Protein AF-A0A316UVH7-F1 (afdb_monomer_lite)

Radius of gyration: 24.03 Å; chains: 1; bounding box: 62×40×89 Å

Secondary structure (DSSP, 8-state):
-PPPPP-----HHHHHHHHHHHHHHHHHHHHHHHHHHHHHHHHHTTSTT-TTHHHHHHHHHHHHHHHHHHHHHHHHHHHHHHHHHHHHHTTT---------------------PPPHHHHHHHHHHHHHHHHHHHHHHHHHHHHHHHHHHHHHSSSPPTTHHHHHHHHHHHHHHHHHHHHHHHHHHHHHHHHHHHTT---S------HHHHHHHHHHHHHHHHHHTTT--HHHHHHHHHHHHHHHHSS------------PPPPPP----PPPHHHHHHHHHHTT-

Organism: NCBI:txid1569628

Foldseek 3Di:
DDDPPPQQAQPLVLLVVLLVLLVVLLVLLVVLLVLLVVLCVVCCVVCVPPPLVVLSVVLSVLSVLLNVLSVQLSVLSVVQSVQVVVLVVVVPPPDDPDDDDDDPPDPDDDDPPHRDVVSLLSNLLSLLLSLLSLLVSLVSLVVSLVSLVVLCPDPPGPPPNVSSVSSNVSSVSSNVSSVVSNVSSLVSSQSSLVNVVNDPDDRFDDPSPQLNVLVVVLVVVLVVVPPDDDVVVNSSSSSNSRPVRRPPDDDPDDDDDDDDDPPPDPPDDDDDDPSVVVVVVVVVVD

Structure (mmCIF, N/CA/C/O backbone):
data_AF-A0A316UVH7-F1
#
_entry.id   AF-A0A316UVH7-F1
#
loop_
_atom_site.group_PDB
_atom_site.id
_atom_site.type_symbol
_atom_site.label_atom_id
_atom_site.label_alt_id
_atom_site.label_comp_id
_atom_site.label_asym_id
_atom_site.label_entity_id
_atom_site.label_seq_id
_atom_site.pdbx_PDB_ins_code
_atom_site.Cartn_x
_atom_site.Cartn_y
_atom_site.Cartn_z
_atom_site.occupancy
_atom_site.B_iso_or_equiv
_atom_site.auth_seq_id
_atom_site.auth_comp_id
_atom_site.auth_asym_id
_atom_site.auth_atom_id
_atom_site.pdbx_PDB_model_num
ATOM 1 N N . MET A 1 1 ? -40.794 -10.035 23.344 1.00 66.94 1 MET A N 1
ATOM 2 C CA . MET A 1 1 ? -39.601 -9.479 24.020 1.00 66.94 1 MET A CA 1
ATOM 3 C C . MET A 1 1 ? -38.410 -9.663 23.093 1.00 66.94 1 MET A C 1
ATOM 5 O O . MET A 1 1 ? -38.071 -10.801 22.805 1.00 66.94 1 MET A O 1
ATOM 9 N N . ALA A 1 2 ? -37.851 -8.583 22.545 1.00 67.62 2 ALA A N 1
ATOM 10 C CA . ALA A 1 2 ? -36.675 -8.659 21.678 1.00 67.62 2 ALA A CA 1
ATOM 11 C C . ALA A 1 2 ? -35.414 -8.718 22.551 1.00 67.62 2 ALA A C 1
ATOM 13 O O . ALA A 1 2 ? -35.203 -7.839 23.384 1.00 67.62 2 ALA A O 1
ATOM 14 N N . THR A 1 3 ? -34.604 -9.762 22.393 1.00 69.06 3 THR A N 1
ATOM 15 C CA . THR A 1 3 ? -33.283 -9.864 23.024 1.00 69.06 3 THR A CA 1
ATOM 16 C C . THR A 1 3 ? -32.408 -8.691 22.572 1.00 69.06 3 THR A C 1
ATOM 18 O O . THR A 1 3 ? -32.299 -8.475 21.360 1.00 69.06 3 THR A O 1
ATOM 21 N N . PRO A 1 4 ? -31.797 -7.923 23.494 1.00 65.19 4 PRO A N 1
ATOM 22 C CA . PRO A 1 4 ? -30.909 -6.831 23.120 1.00 65.19 4 PRO A CA 1
ATOM 23 C C . PRO A 1 4 ? -29.721 -7.377 22.309 1.00 65.19 4 PRO A C 1
ATOM 25 O O . PRO A 1 4 ? -29.214 -8.458 22.628 1.00 65.19 4 PRO A O 1
ATOM 28 N N . PRO A 1 5 ? -29.285 -6.674 21.248 1.00 67.88 5 PRO A N 1
ATOM 29 C CA . PRO A 1 5 ? -28.135 -7.094 20.460 1.00 67.88 5 PRO A CA 1
ATOM 30 C C . PRO A 1 5 ? -26.895 -7.110 21.357 1.00 67.88 5 PRO A C 1
ATOM 32 O O . PRO A 1 5 ? -26.633 -6.145 22.074 1.00 67.88 5 PRO A O 1
ATOM 35 N N . ALA A 1 6 ? -26.154 -8.219 21.333 1.00 65.94 6 ALA A N 1
ATOM 36 C CA . ALA A 1 6 ? -24.904 -8.353 22.069 1.00 65.94 6 ALA A CA 1
ATOM 37 C C . ALA A 1 6 ? -23.966 -7.188 21.709 1.00 65.94 6 ALA A C 1
ATOM 39 O O . ALA A 1 6 ? -23.680 -6.966 20.531 1.00 65.94 6 ALA A O 1
ATOM 40 N N . SER A 1 7 ? -23.512 -6.436 22.712 1.00 62.38 7 SER A N 1
ATOM 41 C CA . SER A 1 7 ? -22.567 -5.336 22.540 1.00 62.38 7 SER A CA 1
ATOM 42 C C . SER A 1 7 ? -21.238 -5.885 22.016 1.00 62.38 7 SER A C 1
ATOM 44 O O . SER A 1 7 ? -20.464 -6.530 22.723 1.00 62.38 7 SER A O 1
ATOM 46 N N . SER A 1 8 ? -20.978 -5.668 20.728 1.00 67.12 8 SER A N 1
ATOM 47 C CA . SER A 1 8 ? -19.748 -6.088 20.063 1.00 67.12 8 SER A CA 1
ATOM 48 C C . SER A 1 8 ? -18.615 -5.128 20.417 1.00 67.12 8 SER A C 1
ATOM 50 O O . SER A 1 8 ? -18.373 -4.152 19.709 1.00 67.12 8 SER A O 1
ATOM 52 N N . SER A 1 9 ? -17.926 -5.389 21.525 1.00 77.69 9 SER A N 1
ATOM 53 C CA . SER A 1 9 ? -16.704 -4.670 21.881 1.00 77.69 9 SER A CA 1
ATOM 54 C C . SER A 1 9 ? -15.566 -4.992 20.900 1.00 77.69 9 SER A C 1
ATOM 56 O O . SER A 1 9 ? -15.452 -6.111 20.389 1.00 77.69 9 SER A O 1
ATOM 58 N N . ILE A 1 10 ? -14.707 -4.003 20.614 1.00 81.25 10 ILE A N 1
ATOM 59 C CA . ILE A 1 10 ? -13.494 -4.205 19.805 1.00 81.25 10 ILE A CA 1
ATOM 60 C C . ILE A 1 10 ? -12.628 -5.262 20.490 1.00 81.25 10 ILE A C 1
ATOM 62 O O . ILE A 1 10 ? -12.097 -5.046 21.580 1.00 81.25 10 ILE A O 1
ATOM 66 N N . SER A 1 11 ? -12.431 -6.403 19.831 1.00 87.94 11 SER A N 1
ATOM 67 C CA . SER A 1 11 ? -11.553 -7.440 20.362 1.00 87.94 11 SER A CA 1
ATOM 68 C C . SER A 1 11 ? -10.099 -6.969 20.320 1.00 87.94 11 SER A C 1
ATOM 70 O O . SER A 1 11 ? -9.506 -6.820 19.251 1.00 87.94 11 SER A O 1
ATOM 72 N N . SER A 1 12 ? -9.468 -6.826 21.490 1.00 89.19 12 SER A N 1
ATOM 73 C CA . SER A 1 12 ? -8.033 -6.508 21.601 1.00 89.19 12 SER A CA 1
ATOM 74 C C . SER A 1 12 ? -7.133 -7.517 20.874 1.00 89.19 12 SER A C 1
ATOM 76 O O . SER A 1 12 ? -5.979 -7.220 20.560 1.00 89.19 12 SER A O 1
ATOM 78 N N . ARG A 1 13 ? -7.628 -8.737 20.618 1.00 90.62 13 ARG A N 1
ATOM 79 C CA . ARG A 1 13 ? -6.925 -9.754 19.823 1.00 90.62 13 ARG A CA 1
ATOM 80 C C . ARG A 1 13 ? -6.930 -9.411 18.334 1.00 90.62 13 ARG A C 1
ATOM 82 O O . ARG A 1 13 ? -5.890 -9.556 17.697 1.00 90.62 13 ARG A O 1
ATOM 89 N N . SER A 1 14 ? -8.058 -8.933 17.805 1.00 90.19 14 SER A N 1
ATOM 90 C CA . SER A 1 14 ? -8.163 -8.482 16.410 1.00 90.19 14 SER A CA 1
ATOM 91 C C . SER A 1 14 ? -7.210 -7.311 16.155 1.00 90.19 14 SER A C 1
ATOM 93 O O . SER A 1 14 ? -6.360 -7.400 15.270 1.00 90.19 14 SER A O 1
ATOM 95 N N . LEU A 1 15 ? -7.243 -6.279 17.008 1.00 90.81 15 LEU A N 1
ATOM 96 C CA . LEU A 1 15 ? -6.389 -5.100 16.840 1.00 90.81 15 LEU A CA 1
ATOM 97 C C . LEU A 1 15 ? -4.893 -5.461 16.855 1.00 90.81 15 LEU A C 1
ATOM 99 O O . LEU A 1 15 ? -4.127 -4.979 16.022 1.00 90.81 15 LEU A O 1
ATOM 103 N N . ARG A 1 16 ? -4.475 -6.374 17.745 1.00 93.56 16 ARG A N 1
ATOM 104 C CA . ARG A 1 16 ? -3.095 -6.896 17.783 1.00 93.56 16 ARG A CA 1
ATOM 105 C C . ARG A 1 16 ? -2.718 -7.650 16.513 1.00 93.56 16 ARG A C 1
ATOM 107 O O . ARG A 1 16 ? -1.630 -7.441 15.977 1.00 93.56 16 ARG A O 1
ATOM 114 N N . ARG A 1 17 ? -3.609 -8.512 16.018 1.00 94.31 17 ARG A N 1
ATOM 115 C CA . ARG A 1 17 ? -3.399 -9.240 14.760 1.00 94.31 17 ARG A CA 1
ATOM 116 C C . ARG A 1 17 ? -3.268 -8.272 13.587 1.00 94.31 17 ARG A C 1
ATOM 118 O O . ARG A 1 17 ? -2.377 -8.447 12.754 1.00 94.31 17 ARG A O 1
ATOM 125 N N . HIS A 1 18 ? -4.112 -7.247 13.539 1.00 93.38 18 HIS A N 1
ATOM 126 C CA . HIS A 1 18 ? -4.044 -6.216 12.515 1.00 93.38 18 HIS A CA 1
ATOM 127 C C . HIS A 1 18 ? -2.724 -5.438 12.588 1.00 93.38 18 HIS A C 1
ATOM 129 O O . HIS A 1 18 ? -2.024 -5.336 11.584 1.00 93.38 18 HIS A O 1
ATOM 135 N N . HIS A 1 19 ? -2.323 -4.990 13.779 1.00 95.00 19 HIS A N 1
ATOM 136 C CA . HIS A 1 19 ? -1.053 -4.296 13.994 1.00 95.00 19 HIS A CA 1
ATOM 137 C C . HIS A 1 19 ? 0.154 -5.129 13.533 1.00 95.00 19 HIS A C 1
ATOM 139 O O . HIS A 1 19 ? 0.992 -4.653 12.767 1.00 95.00 19 HIS A O 1
ATOM 145 N N . ALA A 1 20 ? 0.213 -6.407 13.921 1.00 96.06 20 ALA A N 1
ATOM 146 C CA . ALA A 1 20 ? 1.258 -7.326 13.470 1.00 96.06 20 ALA A CA 1
ATOM 147 C C . ALA A 1 20 ? 1.254 -7.505 11.940 1.00 96.06 20 ALA A C 1
ATOM 149 O O . ALA A 1 20 ? 2.308 -7.576 11.304 1.00 96.06 20 ALA A O 1
ATOM 150 N N . THR A 1 21 ? 0.067 -7.534 11.331 1.00 95.12 21 THR A N 1
ATOM 151 C CA . THR A 1 21 ? -0.078 -7.647 9.877 1.00 95.12 21 THR A CA 1
ATOM 152 C C . THR A 1 21 ? 0.413 -6.385 9.165 1.00 95.12 21 THR A C 1
ATOM 154 O O . THR A 1 21 ? 1.162 -6.497 8.192 1.00 95.12 21 THR A O 1
ATOM 157 N N . LEU A 1 22 ? 0.094 -5.193 9.682 1.00 94.44 22 LEU A N 1
ATOM 158 C CA . LEU A 1 22 ? 0.620 -3.920 9.180 1.00 94.44 22 LEU A CA 1
ATOM 159 C C . LEU A 1 22 ? 2.150 -3.863 9.251 1.00 94.44 22 LEU A C 1
ATOM 161 O O . LEU A 1 22 ? 2.782 -3.467 8.274 1.00 94.44 22 LEU A O 1
ATOM 165 N N . LEU A 1 23 ? 2.758 -4.309 10.357 1.00 97.00 23 LEU A N 1
ATOM 166 C CA . LEU A 1 23 ? 4.219 -4.378 10.495 1.00 97.00 23 LEU A CA 1
ATOM 167 C C . LEU A 1 23 ? 4.850 -5.297 9.443 1.00 97.00 23 LEU A C 1
ATOM 169 O O . LEU A 1 23 ? 5.847 -4.939 8.814 1.00 97.00 23 LEU A O 1
ATOM 173 N N . ARG A 1 24 ? 4.246 -6.464 9.201 1.00 97.06 24 ARG A N 1
ATOM 174 C CA . ARG A 1 24 ? 4.711 -7.400 8.170 1.00 97.06 24 ARG A CA 1
ATOM 175 C C . ARG A 1 24 ? 4.607 -6.803 6.764 1.00 97.06 24 ARG A C 1
ATOM 177 O O . ARG A 1 24 ? 5.542 -6.947 5.972 1.00 97.06 24 ARG A O 1
ATOM 184 N N . HIS A 1 25 ? 3.504 -6.120 6.449 1.00 94.75 25 HIS A N 1
ATOM 185 C CA . HIS A 1 25 ? 3.348 -5.421 5.169 1.00 94.75 25 HIS A CA 1
ATOM 186 C C . HIS A 1 25 ? 4.352 -4.280 5.020 1.00 94.75 25 HIS A C 1
ATOM 188 O O . HIS A 1 25 ? 4.951 -4.142 3.954 1.00 94.75 25 HIS A O 1
ATOM 194 N N . HIS A 1 26 ? 4.590 -3.517 6.089 1.00 96.62 26 HIS A N 1
ATOM 195 C CA . HIS A 1 26 ? 5.592 -2.459 6.116 1.00 96.62 26 HIS A CA 1
ATOM 196 C C . HIS A 1 26 ? 6.986 -2.997 5.782 1.00 96.62 26 HIS A C 1
ATOM 198 O O . HIS A 1 26 ? 7.623 -2.516 4.848 1.00 96.62 26 HIS A O 1
ATOM 204 N N . ALA A 1 27 ? 7.428 -4.043 6.487 1.00 97.44 27 ALA A N 1
ATOM 205 C CA . ALA A 1 27 ? 8.731 -4.663 6.265 1.00 97.44 27 ALA A CA 1
ATOM 206 C C . ALA A 1 27 ? 8.872 -5.215 4.836 1.00 97.44 27 ALA A C 1
ATOM 208 O O . ALA A 1 27 ? 9.894 -5.002 4.183 1.00 97.44 27 ALA A O 1
ATOM 209 N N . SER A 1 28 ? 7.825 -5.869 4.325 1.00 96.88 28 SER A N 1
ATOM 210 C CA . SER A 1 28 ? 7.823 -6.436 2.971 1.00 96.88 28 SER A CA 1
ATOM 211 C C . SER A 1 28 ? 7.917 -5.347 1.897 1.00 96.88 28 SER A C 1
ATOM 213 O O . SER A 1 28 ? 8.755 -5.432 1.003 1.00 96.88 28 SER A O 1
ATOM 215 N N . LEU A 1 29 ? 7.104 -4.288 1.996 1.00 96.62 29 LEU A N 1
ATOM 216 C CA . LEU A 1 29 ? 7.151 -3.164 1.056 1.00 96.62 29 LEU A CA 1
ATOM 217 C C . LEU A 1 29 ? 8.470 -2.387 1.154 1.00 96.62 29 LEU A C 1
ATOM 219 O O . LEU A 1 29 ? 8.984 -1.937 0.131 1.00 96.62 29 LEU A O 1
ATOM 223 N N . ALA A 1 30 ? 9.046 -2.258 2.350 1.00 97.06 30 ALA A N 1
ATOM 224 C CA . ALA A 1 30 ? 10.348 -1.628 2.537 1.00 97.06 30 ALA A CA 1
ATOM 225 C C . ALA A 1 30 ? 11.472 -2.417 1.841 1.00 97.06 30 ALA A C 1
ATOM 227 O O . ALA A 1 30 ? 12.328 -1.811 1.193 1.00 97.06 30 ALA A O 1
ATOM 228 N N . ALA A 1 31 ? 11.451 -3.753 1.911 1.00 97.69 31 ALA A N 1
ATOM 229 C CA . ALA A 1 31 ? 12.413 -4.599 1.204 1.00 97.69 31 ALA A CA 1
ATOM 230 C C . ALA A 1 31 ? 12.327 -4.401 -0.322 1.00 97.69 31 ALA A C 1
ATOM 232 O O . ALA A 1 31 ? 13.339 -4.128 -0.973 1.00 97.69 31 ALA A O 1
ATOM 233 N N . GLU A 1 32 ? 11.115 -4.427 -0.880 1.00 97.75 32 GLU A N 1
ATOM 234 C CA . GLU A 1 32 ? 10.870 -4.161 -2.305 1.00 97.75 32 GLU A CA 1
ATOM 235 C C . GLU A 1 32 ? 11.329 -2.749 -2.712 1.00 97.75 32 GLU A C 1
ATOM 237 O O . GLU A 1 32 ? 11.974 -2.557 -3.747 1.00 97.75 32 GLU A O 1
ATOM 242 N N . GLN A 1 33 ? 11.067 -1.745 -1.867 1.00 97.50 33 GLN A N 1
ATOM 243 C CA . GLN A 1 33 ? 11.491 -0.366 -2.108 1.00 97.50 33 GLN A CA 1
ATOM 244 C C . GLN A 1 33 ? 13.016 -0.257 -2.186 1.00 97.50 33 GLN A C 1
ATOM 246 O O . GLN A 1 33 ? 13.535 0.456 -3.048 1.00 97.50 33 GLN A O 1
ATOM 251 N N . GLN A 1 34 ? 13.741 -0.942 -1.298 1.00 98.06 34 GLN A N 1
ATOM 252 C CA . GLN A 1 34 ? 15.203 -0.939 -1.294 1.00 98.06 34 GLN A CA 1
ATOM 253 C C . GLN A 1 34 ? 15.771 -1.581 -2.562 1.00 98.06 34 GLN A C 1
ATOM 255 O O . GLN A 1 34 ? 16.684 -1.017 -3.172 1.00 98.06 34 GLN A O 1
ATOM 260 N N . LEU A 1 35 ? 15.221 -2.720 -2.994 1.00 98.12 35 LEU A N 1
ATOM 261 C CA . LEU A 1 35 ? 15.628 -3.382 -4.236 1.00 98.12 35 LEU A CA 1
ATOM 262 C C . LEU A 1 35 ? 15.377 -2.484 -5.450 1.00 98.12 35 LEU A C 1
ATOM 264 O O . LEU A 1 35 ? 16.290 -2.246 -6.248 1.00 98.12 35 LEU A O 1
ATOM 268 N N . LEU A 1 36 ? 14.178 -1.903 -5.543 1.00 97.50 36 LEU A N 1
ATOM 269 C CA . LEU A 1 36 ? 13.819 -0.990 -6.623 1.00 97.50 36 LEU A CA 1
ATOM 270 C C . LEU A 1 36 ? 14.701 0.265 -6.621 1.00 97.50 36 LEU A C 1
ATOM 272 O O . LEU A 1 36 ? 15.135 0.713 -7.680 1.00 97.50 36 LEU A O 1
ATOM 276 N N . ALA A 1 37 ? 15.020 0.820 -5.449 1.00 97.44 37 ALA A N 1
ATOM 277 C CA . ALA A 1 37 ? 15.912 1.968 -5.323 1.00 97.44 37 ALA A CA 1
ATOM 278 C C . ALA A 1 37 ? 17.348 1.651 -5.767 1.00 97.44 37 ALA A C 1
ATOM 280 O O . ALA A 1 37 ? 17.948 2.459 -6.476 1.00 97.44 37 ALA A O 1
ATOM 281 N N . ARG A 1 38 ? 17.885 0.476 -5.409 1.00 97.75 38 ARG A N 1
ATOM 282 C CA . ARG A 1 38 ? 19.223 0.028 -5.831 1.00 97.75 38 ARG A CA 1
ATOM 283 C C . ARG A 1 38 ? 19.298 -0.189 -7.341 1.00 97.75 38 ARG A C 1
ATOM 285 O O . ARG A 1 38 ? 20.231 0.306 -7.975 1.00 97.75 38 ARG A O 1
ATOM 292 N N . LEU A 1 39 ? 18.313 -0.881 -7.922 1.00 96.62 39 LEU A N 1
ATOM 293 C CA . LEU A 1 39 ? 18.236 -1.072 -9.374 1.00 96.62 39 LEU A CA 1
ATOM 294 C C . LEU A 1 39 ? 18.092 0.264 -10.100 1.00 96.62 39 LEU A C 1
ATOM 296 O O . LEU A 1 39 ? 18.805 0.513 -11.072 1.00 96.62 39 LEU A O 1
ATOM 300 N N . TRP A 1 40 ? 17.218 1.145 -9.609 1.00 9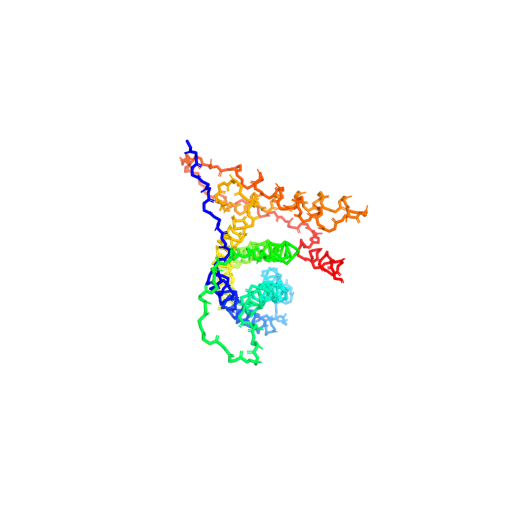5.62 40 TRP A N 1
ATOM 301 C CA . TRP A 1 40 ? 17.028 2.480 -10.166 1.00 95.62 40 TRP A CA 1
ATOM 302 C C . TRP A 1 40 ? 18.323 3.288 -10.148 1.00 95.62 40 TRP A C 1
ATOM 304 O O . TRP A 1 40 ? 18.717 3.829 -11.174 1.00 95.62 40 TRP A O 1
ATOM 314 N N . TYR A 1 41 ? 19.009 3.344 -9.006 1.00 96.81 41 TYR A N 1
ATOM 315 C CA . TYR A 1 41 ? 20.254 4.093 -8.855 1.00 96.81 41 TYR A CA 1
ATOM 316 C C . TYR A 1 41 ? 21.321 3.647 -9.864 1.00 96.81 41 TYR A C 1
ATOM 318 O O . TYR A 1 41 ? 21.866 4.489 -10.576 1.00 96.81 41 TYR A O 1
ATOM 326 N N . LYS A 1 42 ? 21.555 2.332 -9.995 1.00 96.62 42 LYS A N 1
ATOM 327 C CA . LYS A 1 42 ? 22.558 1.786 -10.927 1.00 96.62 42 LYS A CA 1
ATOM 328 C C . LYS A 1 42 ? 22.206 2.016 -12.399 1.00 96.62 42 LYS A C 1
ATOM 330 O O . LYS A 1 42 ? 23.084 2.275 -13.211 1.00 96.62 42 LYS A O 1
ATOM 335 N N . SER A 1 43 ? 20.926 1.928 -12.747 1.00 96.31 43 SER A N 1
ATOM 336 C CA . SER A 1 43 ? 20.462 1.993 -14.140 1.00 96.31 43 SER A CA 1
ATOM 337 C C . SER A 1 43 ? 20.144 3.418 -14.621 1.00 96.31 43 SER A C 1
ATOM 339 O O . SER A 1 43 ? 20.120 3.686 -15.823 1.00 96.31 43 SER A O 1
ATOM 341 N N . ARG A 1 44 ? 19.947 4.378 -13.707 1.00 95.00 44 ARG A N 1
ATOM 342 C CA . ARG A 1 44 ? 19.519 5.750 -14.032 1.00 95.00 44 ARG A CA 1
ATOM 343 C C . ARG A 1 44 ? 20.468 6.488 -14.974 1.00 95.00 44 ARG A C 1
ATOM 345 O O . ARG A 1 44 ? 19.982 7.233 -15.820 1.00 95.00 44 ARG A O 1
ATOM 352 N N . ALA A 1 45 ? 21.782 6.324 -14.820 1.00 94.12 45 ALA A N 1
ATOM 353 C CA . ALA A 1 45 ? 22.757 7.017 -15.665 1.00 94.12 45 ALA A CA 1
ATOM 354 C C . ALA A 1 45 ? 22.645 6.576 -17.135 1.00 94.12 45 ALA A C 1
ATOM 356 O O . ALA A 1 45 ? 22.662 7.416 -18.029 1.00 94.12 45 ALA A O 1
ATOM 357 N N . GLN A 1 46 ? 22.440 5.276 -17.365 1.00 95.38 46 GLN A N 1
ATOM 358 C CA . GLN A 1 46 ? 22.324 4.686 -18.700 1.00 95.38 46 GLN A CA 1
ATOM 359 C C . GLN A 1 46 ? 20.960 4.973 -19.346 1.00 95.38 46 GLN A C 1
ATOM 361 O O . GLN A 1 46 ? 20.880 5.241 -20.541 1.00 95.38 46 GLN A O 1
ATOM 366 N N . PHE A 1 47 ? 19.878 4.975 -18.559 1.00 94.69 47 PHE A N 1
ATOM 367 C CA . PHE A 1 47 ? 18.503 5.050 -19.075 1.00 94.69 47 PHE A CA 1
ATOM 368 C C . PHE A 1 47 ? 17.752 6.320 -18.675 1.00 94.69 47 PHE A C 1
ATOM 370 O O . PHE A 1 47 ? 16.522 6.312 -18.583 1.00 94.69 47 PHE A O 1
ATOM 377 N N . ARG A 1 48 ? 18.457 7.437 -18.456 1.00 93.69 48 ARG A N 1
ATOM 378 C CA . ARG A 1 48 ? 17.851 8.711 -18.018 1.00 93.69 48 ARG A CA 1
ATOM 379 C C . ARG A 1 48 ? 16.666 9.145 -18.891 1.00 93.69 48 ARG A C 1
ATOM 381 O O . ARG A 1 48 ? 15.690 9.686 -18.375 1.00 93.69 48 ARG A O 1
ATOM 388 N N . ASN A 1 49 ? 16.748 8.881 -20.195 1.00 94.38 49 ASN A N 1
ATOM 389 C CA . ASN A 1 49 ? 15.748 9.286 -21.184 1.00 94.38 49 ASN A CA 1
ATOM 390 C C . ASN A 1 49 ? 14.794 8.154 -21.602 1.00 94.38 49 ASN A C 1
ATOM 392 O O . ASN A 1 49 ? 13.888 8.384 -22.404 1.00 94.38 49 ASN A O 1
ATOM 396 N N . ALA A 1 50 ? 14.953 6.944 -21.058 1.00 93.81 50 ALA A N 1
ATOM 397 C CA . ALA A 1 50 ? 14.107 5.816 -21.417 1.00 93.81 50 ALA A CA 1
ATOM 398 C C . ALA A 1 50 ? 12.673 6.022 -20.907 1.00 93.81 50 ALA A C 1
ATOM 400 O O . ALA A 1 50 ? 12.431 6.240 -19.718 1.00 93.81 50 ALA A O 1
ATOM 401 N N . LYS A 1 51 ? 11.688 5.927 -21.807 1.00 93.88 51 LYS A N 1
ATOM 402 C CA . LYS A 1 51 ? 10.273 6.128 -21.454 1.00 93.88 51 LYS A CA 1
ATOM 403 C C . LYS A 1 51 ? 9.765 5.057 -20.480 1.00 93.88 51 LYS A C 1
ATOM 405 O O . LYS A 1 51 ? 9.042 5.396 -19.547 1.00 93.88 51 LYS A O 1
ATOM 410 N N . TRP A 1 52 ? 10.199 3.806 -20.650 1.00 93.44 52 TRP A N 1
ATOM 411 C CA . TRP A 1 52 ? 9.814 2.667 -19.806 1.00 93.44 52 TRP A CA 1
ATOM 412 C C . TRP A 1 52 ? 10.363 2.745 -18.371 1.00 93.44 52 TRP A C 1
ATOM 414 O O . TRP A 1 52 ? 9.815 2.109 -17.478 1.00 93.44 52 TRP A O 1
ATOM 424 N N . MET A 1 53 ? 11.382 3.573 -18.114 1.00 95.12 53 MET A N 1
ATOM 425 C CA . MET A 1 53 ? 11.909 3.812 -16.763 1.00 95.12 53 MET A CA 1
ATOM 426 C C . MET A 1 53 ? 11.000 4.724 -15.927 1.00 95.12 53 MET A C 1
ATOM 428 O O . MET A 1 53 ? 10.936 4.601 -14.705 1.00 95.12 53 MET A O 1
ATOM 432 N N . ARG A 1 54 ? 10.272 5.657 -16.555 1.00 96.12 54 ARG A N 1
ATOM 433 C CA . ARG A 1 54 ? 9.477 6.662 -15.822 1.00 96.12 54 ARG A CA 1
ATOM 434 C C . ARG A 1 54 ? 8.407 6.041 -14.905 1.00 96.12 54 ARG A C 1
ATOM 436 O O . ARG A 1 54 ? 8.339 6.465 -13.752 1.00 96.12 54 ARG A O 1
ATOM 443 N N . PRO A 1 55 ? 7.610 5.041 -15.336 1.00 96.31 55 PRO A N 1
ATOM 444 C CA . PRO A 1 55 ? 6.654 4.361 -14.459 1.00 96.31 55 PRO A CA 1
ATOM 445 C C . PRO A 1 55 ? 7.307 3.721 -13.225 1.00 96.31 55 PRO A C 1
ATOM 447 O O . PRO A 1 55 ? 6.772 3.842 -12.125 1.00 96.31 55 PRO A O 1
ATOM 450 N N . CYS A 1 56 ? 8.488 3.112 -13.372 1.00 96.75 56 CYS A N 1
ATOM 451 C CA . CYS A 1 56 ? 9.226 2.519 -12.253 1.00 96.75 56 CYS A CA 1
ATOM 452 C C . CYS A 1 56 ? 9.656 3.576 -11.223 1.00 96.75 56 CYS A C 1
ATOM 454 O O . CYS A 1 56 ? 9.539 3.350 -10.019 1.00 96.75 56 CYS A O 1
ATOM 456 N N . ASP A 1 57 ? 10.094 4.760 -11.673 1.00 96.81 57 ASP A N 1
ATOM 457 C CA . ASP A 1 57 ? 10.407 5.878 -10.768 1.00 96.81 57 ASP A CA 1
ATOM 458 C C . ASP A 1 57 ? 9.173 6.337 -9.990 1.00 96.81 57 ASP A C 1
ATOM 460 O O . ASP A 1 57 ? 9.250 6.652 -8.804 1.00 96.81 57 ASP A O 1
ATOM 464 N N . VAL A 1 58 ? 8.020 6.369 -10.659 1.00 96.81 58 VAL A N 1
ATOM 465 C CA . VAL A 1 58 ? 6.752 6.761 -10.047 1.00 96.81 58 VAL A CA 1
ATOM 466 C C . VAL A 1 58 ? 6.355 5.783 -8.938 1.00 96.81 58 VAL A C 1
ATOM 468 O O . VAL A 1 58 ? 5.986 6.234 -7.851 1.00 96.81 58 VAL A O 1
ATOM 471 N N . VAL A 1 59 ? 6.470 4.474 -9.183 1.00 97.88 59 VAL A N 1
ATOM 472 C CA . VAL A 1 59 ? 6.254 3.428 -8.167 1.00 97.88 59 VAL A CA 1
ATOM 473 C C . VAL A 1 59 ? 7.225 3.625 -7.003 1.00 97.88 59 VAL A C 1
ATOM 475 O O . VAL A 1 59 ? 6.790 3.788 -5.866 1.00 97.88 59 VAL A O 1
ATOM 478 N N . ARG A 1 60 ? 8.530 3.739 -7.283 1.00 97.56 60 ARG A N 1
ATOM 479 C CA . ARG A 1 60 ? 9.585 3.935 -6.274 1.00 97.56 60 ARG A CA 1
ATOM 480 C C . ARG A 1 60 ? 9.325 5.140 -5.370 1.00 97.56 60 ARG A C 1
ATOM 482 O O . ARG A 1 60 ? 9.423 5.036 -4.149 1.00 97.56 60 ARG A O 1
ATOM 489 N N . ARG A 1 61 ? 9.006 6.299 -5.956 1.00 96.44 61 ARG A 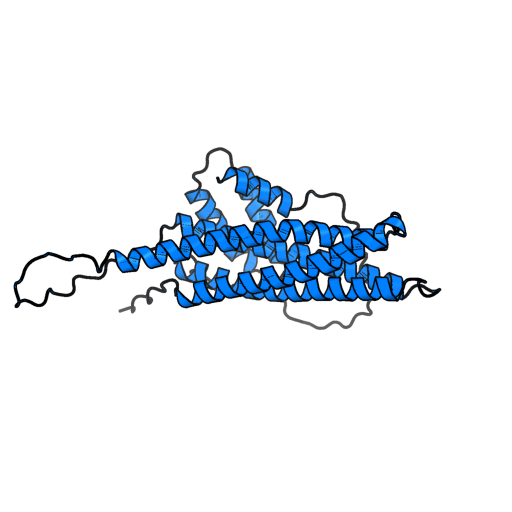N 1
ATOM 490 C CA . ARG A 1 61 ? 8.704 7.517 -5.190 1.00 96.44 61 ARG A CA 1
ATOM 491 C C . ARG A 1 61 ? 7.462 7.325 -4.327 1.00 96.44 61 ARG A C 1
ATOM 493 O O . ARG A 1 61 ? 7.475 7.737 -3.171 1.00 96.44 61 ARG A O 1
ATOM 500 N N . ARG A 1 62 ? 6.416 6.678 -4.856 1.00 96.81 62 ARG A N 1
ATOM 501 C CA . ARG A 1 62 ? 5.194 6.417 -4.086 1.00 96.81 62 ARG A CA 1
ATOM 502 C C . ARG A 1 62 ? 5.414 5.454 -2.933 1.00 96.81 62 ARG A C 1
ATOM 504 O O . ARG A 1 62 ? 4.888 5.727 -1.864 1.00 96.81 62 ARG A O 1
ATOM 511 N N . MET A 1 63 ? 6.241 4.423 -3.090 1.00 97.12 63 MET A N 1
ATOM 512 C CA . MET A 1 63 ? 6.615 3.542 -1.976 1.00 97.12 63 MET A CA 1
ATOM 513 C C . MET A 1 63 ? 7.257 4.318 -0.815 1.00 97.12 63 MET A C 1
ATOM 515 O O . MET A 1 63 ? 6.899 4.103 0.338 1.00 97.12 63 MET A O 1
ATOM 519 N N . GLY A 1 64 ? 8.114 5.302 -1.112 1.00 94.38 64 GLY A N 1
ATOM 520 C CA . GLY A 1 64 ? 8.692 6.164 -0.074 1.00 94.38 64 GLY A CA 1
ATOM 521 C C . GLY A 1 64 ? 7.666 7.023 0.671 1.00 94.38 64 GLY A C 1
ATOM 522 O O . GLY A 1 64 ? 7.860 7.341 1.841 1.00 94.38 64 GLY A O 1
ATOM 523 N N . VAL A 1 65 ? 6.557 7.382 0.021 1.00 94.56 65 VAL A N 1
ATOM 524 C CA . VAL A 1 65 ? 5.441 8.080 0.674 1.00 94.56 65 VAL A CA 1
ATOM 525 C C . VAL A 1 65 ? 4.568 7.103 1.469 1.00 94.56 65 VAL A C 1
ATOM 527 O O . VAL A 1 65 ? 4.141 7.436 2.572 1.00 94.56 65 VAL A O 1
ATOM 530 N N . MET A 1 66 ? 4.361 5.886 0.956 1.00 95.69 66 MET A N 1
ATOM 531 C CA . MET A 1 66 ? 3.600 4.829 1.630 1.00 95.69 66 MET A CA 1
ATOM 532 C C . MET A 1 66 ? 4.157 4.474 3.003 1.00 95.69 66 MET A C 1
ATOM 534 O O . MET A 1 66 ? 3.368 4.282 3.923 1.00 95.69 66 MET A O 1
ATOM 538 N N . ALA A 1 67 ? 5.483 4.433 3.163 1.00 94.56 67 ALA A N 1
ATOM 539 C CA . ALA A 1 67 ? 6.117 4.162 4.455 1.00 94.56 67 ALA A CA 1
ATOM 540 C C . ALA A 1 67 ? 5.577 5.090 5.561 1.00 94.56 67 ALA A C 1
ATOM 542 O O . ALA A 1 67 ? 5.128 4.625 6.603 1.00 94.56 67 ALA A O 1
ATOM 543 N N . LYS A 1 68 ? 5.469 6.395 5.277 1.00 95.44 68 LYS A N 1
ATOM 544 C CA . LYS A 1 68 ? 4.947 7.394 6.227 1.00 95.44 68 LYS A CA 1
ATOM 545 C C . LYS A 1 68 ? 3.473 7.176 6.577 1.00 95.44 68 LYS A C 1
ATOM 547 O O . LYS A 1 68 ? 3.062 7.414 7.709 1.00 95.44 68 LYS A O 1
ATOM 552 N N . ILE A 1 69 ? 2.668 6.748 5.604 1.00 95.69 69 ILE A N 1
ATOM 553 C CA . ILE A 1 69 ? 1.235 6.475 5.805 1.00 95.69 69 ILE A CA 1
ATOM 554 C C . ILE A 1 69 ? 1.059 5.233 6.677 1.00 95.69 69 ILE A C 1
ATOM 556 O O . ILE A 1 69 ? 0.247 5.241 7.599 1.00 95.69 69 ILE A O 1
ATOM 560 N N . ILE A 1 70 ? 1.849 4.188 6.418 1.00 95.81 70 ILE A N 1
ATOM 561 C CA . ILE A 1 70 ? 1.839 2.963 7.219 1.00 95.81 70 ILE A CA 1
ATOM 562 C C . ILE A 1 70 ? 2.290 3.261 8.653 1.00 95.81 70 ILE A C 1
ATOM 564 O O . ILE A 1 70 ? 1.644 2.807 9.592 1.00 95.81 70 ILE A O 1
ATOM 568 N N . GLU A 1 71 ? 3.330 4.074 8.846 1.00 95.75 71 GLU A N 1
ATOM 569 C CA . GLU A 1 71 ? 3.764 4.517 10.176 1.00 95.75 71 GLU A CA 1
ATOM 570 C C . GLU A 1 71 ? 2.670 5.279 10.939 1.00 95.75 71 GLU A C 1
ATOM 572 O O . GLU A 1 71 ? 2.507 5.075 12.141 1.00 95.75 71 GLU A O 1
ATOM 577 N N . GLU A 1 72 ? 1.897 6.145 10.275 1.00 95.12 72 GLU A N 1
ATOM 578 C CA . GLU A 1 72 ? 0.763 6.825 10.917 1.00 95.12 72 GLU A CA 1
ATOM 579 C C . GLU A 1 72 ? -0.366 5.848 11.268 1.00 95.12 72 GLU A C 1
ATOM 581 O O . GLU A 1 72 ? -0.919 5.925 12.367 1.00 95.12 72 GLU A O 1
ATOM 586 N N . ALA A 1 73 ? -0.675 4.889 10.390 1.00 95.06 73 ALA A N 1
ATOM 587 C CA . ALA A 1 73 ? -1.644 3.836 10.686 1.00 95.06 73 ALA A CA 1
ATOM 588 C C . ALA A 1 73 ? -1.199 3.000 11.900 1.00 95.06 73 ALA A C 1
ATOM 590 O O . ALA A 1 73 ? -1.974 2.823 12.842 1.00 95.06 73 ALA A O 1
ATOM 591 N N . LEU A 1 74 ? 0.073 2.594 11.945 1.00 95.88 74 LEU A N 1
ATOM 592 C CA . LEU A 1 74 ? 0.677 1.888 13.077 1.00 95.88 74 LEU A CA 1
ATOM 593 C C . LEU A 1 74 ? 0.588 2.709 14.368 1.00 95.88 74 LEU A C 1
ATOM 595 O O . LEU A 1 74 ? 0.102 2.200 15.377 1.00 95.88 74 LEU A O 1
ATOM 599 N N . ARG A 1 75 ? 0.962 3.993 14.332 1.00 96.06 75 ARG A N 1
ATOM 600 C CA . ARG A 1 75 ? 0.872 4.903 15.485 1.00 96.06 75 ARG A CA 1
ATOM 601 C C . ARG A 1 75 ? -0.562 5.037 15.997 1.00 96.06 75 ARG A C 1
ATOM 603 O O . ARG A 1 75 ? -0.791 4.952 17.198 1.00 96.06 75 ARG A O 1
ATOM 610 N N . SER A 1 76 ? -1.532 5.198 15.095 1.00 94.81 76 SER A N 1
ATOM 611 C CA . SER A 1 76 ? -2.949 5.287 15.471 1.00 94.81 76 SER A CA 1
ATOM 612 C C . SER A 1 76 ? -3.480 3.984 16.079 1.00 94.81 76 SER A C 1
ATOM 614 O O . SER A 1 76 ? -4.223 4.028 17.055 1.00 94.81 76 SER A O 1
ATOM 616 N N . SER A 1 77 ? -3.053 2.827 15.558 1.00 94.31 77 SER A N 1
ATOM 617 C CA . SER A 1 77 ? -3.442 1.521 16.099 1.00 94.31 77 SER A CA 1
ATOM 618 C C . SER A 1 77 ? -2.849 1.264 17.487 1.00 94.31 77 SER A C 1
ATOM 620 O O . SER A 1 77 ? -3.539 0.726 18.348 1.00 94.31 77 SER A O 1
ATOM 622 N N . ALA A 1 78 ? -1.605 1.697 17.725 1.00 94.19 78 ALA A N 1
ATOM 623 C CA . ALA A 1 78 ? -0.958 1.611 19.030 1.00 94.19 78 ALA A CA 1
ATOM 624 C C . ALA A 1 78 ? -1.671 2.501 20.058 1.00 94.19 78 ALA A C 1
ATOM 626 O O . ALA A 1 78 ? -2.040 2.018 21.119 1.00 94.19 78 ALA A O 1
ATOM 627 N N . ALA A 1 79 ? -1.989 3.750 19.701 1.00 93.88 79 ALA A N 1
ATOM 628 C CA . ALA A 1 79 ? -2.739 4.650 20.580 1.00 93.88 79 ALA A CA 1
ATOM 629 C C . ALA A 1 79 ? -4.130 4.097 20.948 1.00 93.88 79 ALA A C 1
ATOM 631 O O . ALA A 1 79 ? -4.568 4.216 22.092 1.00 93.88 79 ALA A O 1
ATOM 632 N N . LEU A 1 80 ? -4.822 3.466 19.991 1.00 92.88 80 LEU A N 1
ATOM 633 C CA . LEU A 1 80 ? -6.100 2.804 20.256 1.00 92.88 80 LEU A CA 1
ATOM 634 C C . LEU A 1 80 ? -5.928 1.594 21.190 1.00 92.88 80 LEU A C 1
ATOM 636 O O . LEU A 1 80 ? -6.749 1.379 22.079 1.00 92.88 80 LEU A O 1
ATOM 640 N N . PHE A 1 81 ? -4.857 0.821 21.012 1.00 91.12 81 PHE A N 1
ATOM 641 C CA . PHE A 1 81 ? -4.531 -0.311 21.876 1.00 91.12 81 PHE A CA 1
ATOM 642 C C . PHE A 1 81 ? -4.206 0.132 23.310 1.00 91.12 81 PHE A C 1
ATOM 644 O O . PHE A 1 81 ? -4.734 -0.444 24.263 1.00 91.12 81 PHE A O 1
ATOM 651 N N . ASP A 1 82 ? -3.403 1.181 23.473 1.00 91.06 82 ASP A N 1
ATOM 652 C CA . ASP A 1 82 ? -3.046 1.732 24.780 1.00 91.06 82 ASP A CA 1
ATOM 653 C C . ASP A 1 82 ? -4.293 2.227 25.523 1.00 91.06 82 ASP A C 1
ATOM 655 O O . ASP A 1 82 ? -4.503 1.872 26.682 1.00 91.06 82 ASP A O 1
ATOM 659 N N . ALA A 1 83 ? -5.198 2.933 24.836 1.00 90.50 83 ALA A N 1
ATOM 660 C CA . ALA A 1 83 ? -6.467 3.363 25.421 1.00 90.50 83 ALA A CA 1
ATOM 661 C C . ALA A 1 83 ? -7.327 2.178 25.900 1.00 90.50 83 ALA A C 1
ATOM 663 O O . ALA A 1 83 ? -7.865 2.212 27.004 1.00 90.50 83 ALA A O 1
ATOM 664 N N . LEU A 1 84 ? -7.410 1.102 25.108 1.00 87.81 84 LEU A N 1
ATOM 665 C CA . LEU A 1 84 ? -8.155 -0.105 25.483 1.00 87.81 84 LEU A CA 1
ATOM 666 C C . LEU A 1 84 ? -7.519 -0.857 26.662 1.00 87.81 84 LEU A C 1
ATOM 668 O O . LEU A 1 84 ? -8.231 -1.496 27.431 1.00 87.81 84 LEU A O 1
A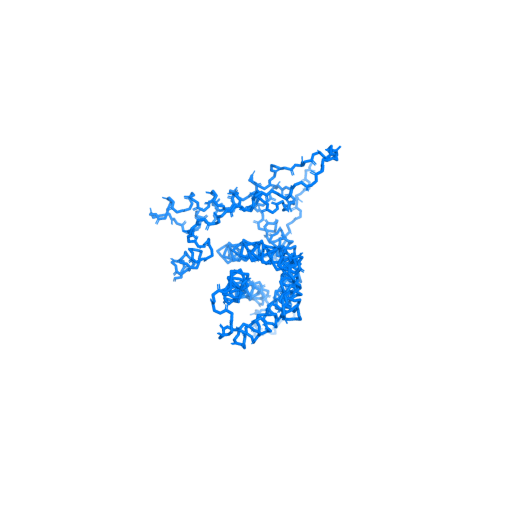TOM 672 N N . THR A 1 85 ? -6.193 -0.812 26.816 1.00 87.62 85 THR A N 1
ATOM 673 C CA . THR A 1 85 ? -5.502 -1.501 27.921 1.00 87.62 85 THR A CA 1
ATOM 674 C C . THR A 1 85 ? -5.526 -0.716 29.230 1.00 87.62 85 THR A C 1
ATOM 676 O O . THR A 1 85 ? -5.633 -1.333 30.291 1.00 87.62 85 THR A O 1
ATOM 679 N N . VAL A 1 86 ? -5.467 0.619 29.180 1.00 85.69 86 VAL A N 1
ATOM 680 C CA . VAL A 1 86 ? -5.564 1.477 30.373 1.00 85.69 86 VAL A CA 1
ATOM 681 C C . VAL A 1 86 ? -6.934 1.337 31.037 1.00 85.69 86 VAL A C 1
ATOM 683 O O . VAL A 1 86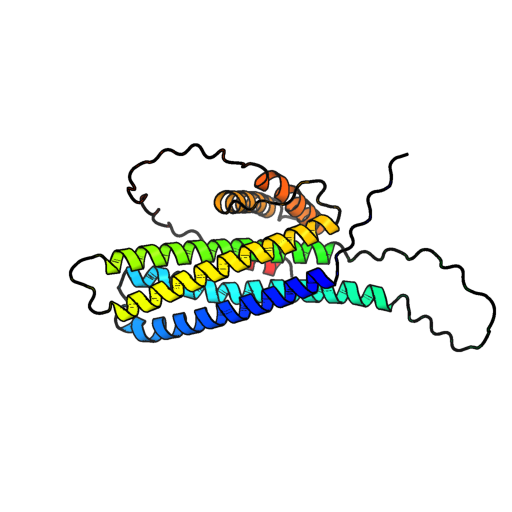 ? -6.977 1.154 32.254 1.00 85.69 86 VAL A O 1
ATOM 686 N N . SER A 1 87 ? -8.024 1.300 30.259 1.00 78.19 87 SER A N 1
ATOM 687 C CA . SER A 1 87 ? -9.382 1.117 30.798 1.00 78.19 87 SER A CA 1
ATOM 688 C C . SER A 1 87 ? -9.547 -0.171 31.613 1.00 78.19 87 SER A C 1
ATOM 690 O O . SER A 1 87 ? -10.298 -0.194 32.579 1.00 78.19 87 SER A O 1
ATOM 692 N N . VAL A 1 88 ? -8.805 -1.234 31.283 1.00 77.69 88 VAL A N 1
ATOM 693 C CA . VAL A 1 88 ? -8.859 -2.510 32.022 1.00 77.69 88 VAL A CA 1
ATOM 694 C C . VAL A 1 88 ? -8.125 -2.430 33.368 1.00 77.69 88 VAL A C 1
ATOM 696 O O . VAL A 1 88 ? -8.459 -3.156 34.301 1.00 77.69 88 VAL A O 1
ATOM 699 N N . ARG A 1 89 ? -7.105 -1.570 33.500 1.00 74.69 89 ARG A N 1
ATOM 700 C CA . ARG A 1 89 ? -6.281 -1.486 34.722 1.00 74.69 89 ARG A CA 1
ATOM 701 C C . ARG A 1 89 ? -6.890 -0.601 35.803 1.00 74.69 89 ARG A C 1
ATOM 703 O O . ARG A 1 89 ? -6.677 -0.872 36.984 1.00 74.69 89 ARG A O 1
ATOM 710 N N . THR A 1 90 ? -7.640 0.429 35.426 1.00 66.88 90 THR A N 1
ATOM 711 C CA . THR A 1 90 ? -8.238 1.378 36.378 1.00 66.88 90 THR A CA 1
ATOM 712 C C . THR A 1 90 ? -9.307 0.749 37.273 1.00 66.88 90 THR A C 1
ATOM 714 O O . THR A 1 90 ? -9.543 1.253 38.363 1.00 66.88 90 THR A O 1
ATOM 717 N N . GLU A 1 91 ? -9.885 -0.390 36.886 1.00 62.38 91 GLU A N 1
ATOM 718 C CA . GLU A 1 91 ? -10.891 -1.101 37.692 1.00 62.38 91 GLU A CA 1
ATOM 719 C C . GLU A 1 91 ? -10.287 -2.010 38.781 1.00 62.38 91 GLU A C 1
ATOM 721 O O . GLU A 1 91 ? -10.986 -2.417 39.705 1.00 62.38 91 GLU A O 1
ATOM 726 N N . GLY A 1 92 ? -8.988 -2.328 38.705 1.00 63.06 92 GLY A N 1
ATOM 727 C CA . GLY A 1 92 ? -8.332 -3.281 39.613 1.00 63.06 92 GLY A CA 1
ATOM 728 C C . GLY A 1 92 ? -7.488 -2.659 40.729 1.00 63.06 92 GLY A C 1
ATOM 729 O O . GLY A 1 92 ? -7.068 -3.368 41.639 1.00 63.06 92 GLY A O 1
ATOM 730 N N . SER A 1 93 ? -7.219 -1.351 40.678 1.00 62.25 93 SER A N 1
ATOM 731 C CA . SER A 1 93 ? -6.295 -0.676 41.602 1.00 62.25 93 SER A CA 1
ATOM 732 C C . SER A 1 93 ? -7.017 0.082 42.720 1.00 62.25 93 SER A C 1
ATOM 734 O O . SER A 1 93 ? -6.652 1.209 43.047 1.00 62.25 93 SER A O 1
ATOM 736 N N . SER A 1 94 ? -8.022 -0.540 43.336 1.00 57.31 94 SER A N 1
ATOM 737 C CA . SER A 1 94 ? -8.561 -0.085 44.623 1.00 57.31 94 SER A CA 1
ATOM 738 C C . SER A 1 94 ? -7.908 -0.892 45.747 1.00 57.31 94 SER A C 1
ATOM 740 O O . SER A 1 94 ? -8.544 -1.693 46.426 1.00 57.31 94 SER A O 1
ATOM 742 N N . ALA A 1 95 ? -6.593 -0.727 45.903 1.00 58.22 95 ALA A N 1
ATOM 743 C CA . ALA A 1 95 ? -5.862 -1.240 47.052 1.00 58.22 95 ALA A CA 1
ATOM 744 C C . ALA A 1 95 ? -6.035 -0.262 48.220 1.00 58.22 95 ALA A C 1
ATOM 746 O O . ALA A 1 95 ? -5.243 0.658 48.416 1.00 58.22 95 ALA A O 1
ATOM 747 N N . SER A 1 96 ? -7.093 -0.488 48.999 1.00 53.97 96 SER A N 1
ATOM 748 C CA . SER A 1 96 ? -7.103 -0.128 50.411 1.00 53.97 96 SER A CA 1
ATOM 749 C C . SER A 1 96 ? -6.119 -1.029 51.147 1.00 53.97 96 SER A C 1
ATOM 751 O O . SER A 1 96 ? -6.316 -2.238 51.274 1.00 53.97 96 SER A O 1
ATOM 753 N N . THR A 1 97 ? -5.084 -0.412 51.696 1.00 58.78 97 THR A N 1
ATOM 754 C CA . THR A 1 97 ? -4.417 -0.883 52.904 1.00 58.78 97 THR A CA 1
ATOM 755 C C . THR A 1 97 ? -5.442 -0.866 54.046 1.00 58.78 97 THR A C 1
ATOM 757 O O . THR A 1 97 ? -5.668 0.184 54.635 1.00 58.78 97 THR A O 1
ATOM 760 N N . SER A 1 98 ? -6.144 -1.981 54.281 1.00 54.69 98 SER A N 1
ATOM 761 C CA . SER A 1 98 ? -6.526 -2.495 55.615 1.00 54.69 98 SER A CA 1
ATOM 762 C C . SER A 1 98 ? -7.604 -3.580 55.539 1.00 54.69 98 SER A C 1
ATOM 764 O O . SER A 1 98 ? -8.771 -3.315 55.271 1.00 54.69 98 SER A O 1
ATOM 766 N N . ILE A 1 99 ? -7.168 -4.813 55.797 1.00 61.22 99 ILE A N 1
ATOM 767 C CA . ILE A 1 99 ? -7.719 -5.759 56.782 1.00 61.22 99 ILE A CA 1
ATOM 768 C C . ILE A 1 99 ? -9.201 -5.541 57.160 1.00 61.22 99 ILE A C 1
ATOM 770 O O . ILE A 1 99 ? -9.498 -4.844 58.122 1.00 61.22 99 ILE A O 1
ATOM 774 N N . ALA A 1 100 ? -10.114 -6.226 56.468 1.00 49.94 100 ALA A N 1
ATOM 775 C CA . ALA A 1 100 ? -11.343 -6.778 57.050 1.00 49.94 100 ALA A CA 1
ATOM 776 C C . ALA A 1 100 ? -11.932 -7.823 56.087 1.00 49.94 100 ALA A C 1
ATOM 778 O O . ALA A 1 100 ? -12.511 -7.506 55.050 1.00 49.94 100 ALA A O 1
ATOM 779 N N . LEU A 1 101 ? -11.736 -9.098 56.425 1.00 56.56 101 LEU A N 1
ATOM 780 C CA . LEU A 1 101 ? -12.482 -10.216 55.853 1.00 56.56 101 LEU A CA 1
ATOM 781 C C . LEU A 1 101 ? -13.970 -10.057 56.209 1.00 56.56 101 LEU A C 1
ATOM 783 O O . LEU A 1 101 ? -14.282 -9.661 57.325 1.00 56.56 101 LEU A O 1
ATOM 787 N N . GLN A 1 102 ? -14.849 -10.489 55.301 1.00 52.50 102 GLN A N 1
ATOM 788 C CA . GLN A 1 102 ? -16.310 -10.620 55.454 1.00 52.50 102 GLN A CA 1
ATOM 789 C C . GLN A 1 102 ? -17.146 -9.409 55.023 1.00 52.50 102 GLN A C 1
ATOM 791 O O . GLN A 1 102 ? -17.745 -8.694 55.814 1.00 52.50 102 GLN A O 1
ATOM 796 N N . THR A 1 103 ? -17.266 -9.243 53.711 1.00 50.00 103 THR A N 1
ATOM 797 C CA . THR A 1 103 ? -18.552 -9.200 52.988 1.00 50.00 103 THR A CA 1
ATOM 798 C C . THR A 1 103 ? -18.195 -9.155 51.507 1.00 50.00 103 THR A C 1
ATOM 800 O O . THR A 1 103 ? -17.491 -8.251 51.073 1.00 50.00 103 THR A O 1
ATOM 803 N N . LEU A 1 104 ? -18.587 -10.173 50.728 1.00 46.41 104 LEU A N 1
ATOM 804 C CA . LEU A 1 104 ? -18.374 -10.153 49.278 1.00 46.41 104 LEU A CA 1
ATOM 805 C C . LEU A 1 104 ? -19.060 -8.896 48.719 1.00 46.41 104 LEU A C 1
ATOM 807 O O . LEU A 1 104 ? -20.290 -8.812 48.812 1.00 46.41 104 LEU A O 1
ATOM 811 N N . PRO A 1 105 ? -18.320 -7.924 48.152 1.00 52.16 105 PRO A N 1
ATOM 812 C CA . PRO A 1 105 ? -18.955 -6.786 47.524 1.00 52.16 105 PRO A CA 1
ATOM 813 C C . PRO A 1 105 ? -19.772 -7.321 46.351 1.00 52.16 105 PRO A C 1
ATOM 815 O O . PRO A 1 105 ? -19.256 -8.020 45.473 1.00 52.16 105 PRO A O 1
ATOM 818 N N . LYS A 1 106 ? -21.079 -7.036 46.369 1.00 55.59 106 LYS A N 1
ATOM 819 C CA . LYS A 1 106 ? -21.958 -7.226 45.214 1.00 55.59 106 LYS A CA 1
ATOM 820 C C . LYS A 1 106 ? -21.221 -6.655 44.010 1.00 55.59 106 LYS A C 1
ATOM 822 O O . LYS A 1 106 ? -20.857 -5.487 44.035 1.00 55.59 106 LYS A O 1
ATOM 827 N N . ARG A 1 107 ? -20.987 -7.500 43.004 1.00 50.88 107 ARG A N 1
ATOM 828 C CA . ARG A 1 107 ? -20.405 -7.159 41.704 1.00 50.88 107 ARG A CA 1
ATOM 829 C C . ARG A 1 107 ? -21.281 -6.085 41.056 1.00 50.88 107 ARG A C 1
ATOM 831 O O . ARG A 1 107 ? -22.202 -6.398 40.307 1.00 50.88 107 ARG A O 1
ATOM 838 N N . SER A 1 108 ? -21.067 -4.834 41.443 1.00 54.94 108 SER A N 1
ATOM 839 C CA . SER A 1 108 ? -21.684 -3.655 40.859 1.00 54.94 108 SER A CA 1
ATOM 840 C C . SER A 1 108 ? -21.310 -3.646 39.384 1.00 54.94 108 SER A C 1
ATOM 842 O O . SER A 1 108 ? -20.177 -3.970 39.030 1.00 54.94 108 SER A O 1
ATOM 844 N N . GLN A 1 109 ? -22.307 -3.383 38.539 1.00 62.34 109 GLN A N 1
ATOM 845 C CA . GLN A 1 109 ? -22.213 -3.353 37.082 1.00 62.34 109 GLN A CA 1
ATOM 846 C C . GLN A 1 109 ? -20.860 -2.814 36.611 1.00 62.34 109 GLN A C 1
ATOM 848 O O . GLN A 1 109 ? -20.505 -1.684 36.939 1.00 62.34 109 GLN A O 1
ATOM 853 N N . ALA A 1 110 ? -20.133 -3.625 35.838 1.00 57.34 110 ALA A N 1
ATOM 854 C CA . ALA A 1 110 ? -18.989 -3.152 35.075 1.00 57.34 110 ALA A CA 1
ATOM 855 C C . ALA A 1 110 ? -19.470 -1.973 34.219 1.00 57.34 110 ALA A C 1
ATOM 857 O O . ALA A 1 110 ? -20.363 -2.140 33.384 1.00 57.34 110 ALA A O 1
ATOM 858 N N . GLN A 1 111 ? -18.961 -0.773 34.493 1.00 61.12 111 GLN A N 1
ATOM 859 C CA . GLN A 1 111 ? -19.188 0.362 33.612 1.00 61.12 111 GLN A CA 1
ATOM 860 C C . GLN A 1 111 ? -18.451 0.050 32.313 1.00 61.12 111 GLN A C 1
ATOM 862 O O . GLN A 1 111 ? -17.234 -0.081 32.311 1.00 61.12 111 GLN A O 1
ATOM 867 N N . ASP A 1 112 ? -19.183 -0.091 31.210 1.00 62.97 112 ASP A N 1
ATOM 868 C CA . ASP A 1 112 ? -18.590 -0.237 29.882 1.00 62.97 112 ASP A CA 1
ATOM 869 C C . ASP A 1 112 ? -17.804 1.044 29.543 1.00 62.97 112 ASP A C 1
ATOM 871 O O . ASP A 1 112 ? -18.351 2.022 29.026 1.00 62.97 112 ASP A O 1
ATOM 875 N N . VAL A 1 113 ? -16.505 1.066 29.860 1.00 66.56 113 VAL A N 1
ATOM 876 C CA . VAL A 1 113 ? -15.605 2.168 29.503 1.00 66.56 113 VAL A CA 1
ATOM 877 C C . VAL A 1 113 ? -15.286 2.057 28.014 1.00 66.56 113 VAL A C 1
ATOM 879 O O . VAL A 1 113 ? -14.291 1.458 27.601 1.00 66.56 113 VAL A O 1
ATOM 882 N N . SER A 1 114 ? -16.164 2.613 27.178 1.00 71.38 114 SER A N 1
ATOM 883 C CA . SER A 1 114 ? -15.936 2.670 25.734 1.00 71.38 114 SER A CA 1
ATOM 884 C C . SER A 1 114 ? -14.690 3.513 25.424 1.00 71.38 114 SER A C 1
ATOM 886 O O . SER A 1 114 ? -14.508 4.563 26.052 1.00 71.38 114 SER A O 1
ATOM 888 N N . PRO A 1 115 ? -13.851 3.124 24.445 1.00 78.44 115 PRO A N 1
ATOM 889 C CA . PRO A 1 115 ? -12.739 3.962 24.012 1.00 78.44 115 PRO A CA 1
ATOM 890 C C . PRO A 1 115 ? -13.253 5.332 23.541 1.00 78.44 115 PRO A C 1
ATOM 892 O O . PRO A 1 115 ? -14.353 5.419 22.988 1.00 78.44 115 PRO A O 1
ATOM 895 N N . PRO A 1 116 ? -12.467 6.413 23.702 1.00 86.81 116 PRO A N 1
ATOM 896 C CA . PRO A 1 116 ? -12.899 7.731 23.265 1.00 86.81 116 PRO A CA 1
ATOM 897 C C . PRO A 1 116 ? -13.122 7.711 21.748 1.00 86.81 116 PRO A C 1
ATOM 899 O O . PRO A 1 116 ? -12.216 7.378 20.978 1.00 86.81 116 PRO A O 1
ATOM 902 N N . LEU A 1 117 ? -14.327 8.098 21.316 1.00 86.12 117 LEU A N 1
ATOM 903 C CA . LEU A 1 117 ? -14.762 8.067 19.910 1.00 86.12 117 LEU A CA 1
ATOM 904 C C . LEU A 1 117 ? -13.765 8.752 18.963 1.00 86.12 117 LEU A C 1
ATOM 906 O O . LEU A 1 117 ? -13.556 8.293 17.841 1.00 86.12 117 LEU A O 1
ATOM 910 N N . LYS A 1 118 ? -13.080 9.798 19.441 1.00 88.69 118 LYS A N 1
ATOM 911 C CA . LYS A 1 118 ? -12.034 10.519 18.701 1.00 88.69 118 LYS A CA 1
ATOM 912 C C . LYS A 1 118 ? -10.866 9.616 18.278 1.00 88.69 118 LYS A C 1
ATOM 914 O O . LYS A 1 118 ? -10.401 9.718 17.143 1.00 88.69 118 LYS A O 1
ATOM 919 N N . LEU A 1 119 ? -10.407 8.703 19.142 1.00 91.12 119 LEU A N 1
ATOM 920 C CA . LEU A 1 119 ? -9.329 7.760 18.800 1.00 91.12 119 LEU A CA 1
ATOM 921 C C . LEU A 1 119 ? -9.789 6.741 17.756 1.00 91.12 119 LEU A C 1
ATOM 923 O O . LEU A 1 119 ? -9.052 6.461 16.810 1.00 91.12 119 LEU A O 1
ATOM 927 N N . VAL A 1 120 ? -11.013 6.226 17.901 1.00 91.06 120 VAL A N 1
ATOM 928 C CA . VAL A 1 120 ? -11.605 5.280 16.943 1.00 91.06 120 VAL A CA 1
ATOM 929 C C . VAL A 1 120 ? -11.744 5.937 15.570 1.00 91.06 120 VAL A C 1
ATOM 931 O O . VAL A 1 120 ? -11.281 5.382 14.576 1.00 91.06 120 VAL A O 1
ATOM 934 N N . ALA A 1 121 ? -12.294 7.152 15.511 1.00 88.94 121 ALA A N 1
ATOM 935 C CA . ALA A 1 121 ? -12.424 7.917 14.275 1.00 88.94 121 ALA A CA 1
ATOM 936 C C . ALA A 1 121 ? -11.065 8.176 13.609 1.00 88.94 121 ALA A C 1
ATOM 938 O O . ALA A 1 121 ? -10.904 7.922 12.414 1.00 88.94 121 ALA A O 1
ATOM 939 N N . ARG A 1 122 ? -10.058 8.612 14.379 1.00 91.88 122 ARG A N 1
ATOM 940 C CA . ARG A 1 122 ? -8.697 8.825 13.866 1.00 91.88 122 ARG A CA 1
ATOM 941 C C . ARG A 1 122 ? -8.101 7.545 13.281 1.00 91.88 122 ARG A C 1
ATOM 943 O O . ARG A 1 122 ? -7.475 7.595 12.223 1.00 91.88 122 ARG A O 1
ATOM 950 N N . HIS A 1 123 ? -8.289 6.411 13.953 1.00 93.75 123 HIS A N 1
ATOM 951 C CA . HIS A 1 123 ? -7.814 5.125 13.457 1.00 93.75 123 HIS A CA 1
ATOM 952 C C . HIS A 1 123 ? -8.547 4.706 12.174 1.00 93.75 123 HIS A C 1
ATOM 954 O O . HIS A 1 123 ? -7.909 4.333 11.197 1.00 93.75 123 HIS A O 1
ATOM 960 N N . LEU A 1 124 ? -9.871 4.854 12.106 1.00 92.38 124 LEU A N 1
ATOM 961 C CA . LEU A 1 124 ? -10.633 4.570 10.885 1.00 92.38 124 LEU A CA 1
ATOM 962 C C . LEU A 1 124 ? -10.174 5.436 9.701 1.00 92.38 124 LEU A C 1
ATOM 964 O O . LEU A 1 124 ? -10.004 4.925 8.594 1.00 92.38 124 LEU A O 1
ATOM 968 N N . ILE A 1 125 ? -9.911 6.727 9.929 1.00 90.62 125 ILE A N 1
ATOM 969 C CA . ILE A 1 125 ? -9.383 7.643 8.906 1.00 90.62 125 ILE A CA 1
ATOM 970 C C . ILE A 1 125 ? -7.988 7.205 8.438 1.00 90.62 125 ILE A C 1
ATOM 972 O O . ILE A 1 125 ? -7.699 7.257 7.238 1.00 90.62 125 ILE A O 1
ATOM 976 N N . SER A 1 126 ? -7.115 6.761 9.347 1.00 93.94 126 SER A N 1
ATOM 977 C CA . SER A 1 126 ? -5.768 6.309 8.981 1.00 93.94 126 SER A CA 1
ATOM 978 C C . SER A 1 126 ? -5.803 5.007 8.172 1.00 93.94 126 SER A C 1
ATOM 980 O O . SER A 1 126 ? -5.118 4.917 7.152 1.00 93.94 126 SER A O 1
ATOM 982 N N . LEU A 1 127 ? -6.658 4.046 8.546 1.00 94.00 127 LEU A N 1
ATOM 983 C CA . LEU A 1 127 ? -6.884 2.812 7.784 1.00 94.00 127 LEU A CA 1
ATOM 984 C C . LEU A 1 127 ? -7.418 3.105 6.385 1.00 94.00 127 LEU A C 1
ATOM 986 O O . LEU A 1 127 ? -6.957 2.531 5.401 1.00 94.00 127 LEU A O 1
ATOM 990 N N . LEU A 1 128 ? -8.351 4.045 6.280 1.00 92.12 128 LEU A N 1
ATOM 991 C CA . LEU A 1 128 ? -8.924 4.435 5.005 1.00 92.12 128 LEU A CA 1
ATOM 992 C C . LEU A 1 128 ? -7.912 5.141 4.097 1.00 92.12 128 LEU A C 1
ATOM 994 O O . LEU A 1 128 ? -7.827 4.865 2.901 1.00 92.12 128 LEU A O 1
ATOM 998 N N . THR A 1 129 ? -7.104 6.024 4.681 1.00 91.69 129 THR A N 1
ATOM 999 C CA . THR A 1 129 ? -5.985 6.677 3.992 1.00 91.69 129 THR A CA 1
ATOM 1000 C C . THR A 1 129 ? -5.000 5.634 3.469 1.00 91.69 129 THR A C 1
ATOM 1002 O O . THR A 1 129 ? -4.557 5.721 2.323 1.00 91.69 129 THR A O 1
ATOM 1005 N N . LEU A 1 130 ? -4.691 4.622 4.285 1.00 95.00 130 LEU A N 1
ATOM 1006 C CA . LEU A 1 130 ? -3.828 3.513 3.904 1.00 95.00 130 LEU A CA 1
ATOM 1007 C C . LEU A 1 130 ? -4.427 2.690 2.753 1.00 95.00 130 LEU A C 1
ATOM 1009 O O . LEU A 1 130 ? -3.711 2.413 1.794 1.00 95.00 130 LEU A O 1
ATOM 1013 N N . LEU A 1 131 ? -5.721 2.359 2.800 1.00 93.94 131 LEU A N 1
ATOM 1014 C CA . LEU A 1 131 ? -6.423 1.638 1.728 1.00 93.94 131 LEU A CA 1
ATOM 1015 C C . LEU A 1 131 ? -6.326 2.363 0.385 1.00 93.94 131 LEU A C 1
ATOM 1017 O O . LEU A 1 131 ? -5.902 1.767 -0.605 1.00 93.94 131 LEU A O 1
ATOM 1021 N N . CYS A 1 132 ? -6.653 3.657 0.360 1.00 90.31 132 CYS A N 1
ATOM 1022 C CA . CYS A 1 132 ? -6.539 4.486 -0.842 1.00 90.31 132 CYS A CA 1
ATOM 1023 C C . CYS A 1 132 ? -5.120 4.470 -1.411 1.00 90.31 132 CYS A C 1
ATOM 1025 O O . CYS A 1 132 ? -4.917 4.364 -2.619 1.00 90.31 132 CYS A O 1
ATOM 1027 N N . ALA A 1 133 ? -4.133 4.604 -0.530 1.00 93.56 133 ALA A N 1
ATOM 1028 C CA . ALA A 1 133 ? -2.747 4.733 -0.931 1.00 93.56 133 ALA A CA 1
ATOM 1029 C C . ALA A 1 133 ? -2.168 3.393 -1.431 1.00 93.56 133 ALA A C 1
ATOM 1031 O O . ALA A 1 133 ? -1.412 3.378 -2.406 1.00 93.56 133 ALA A O 1
ATOM 1032 N N . LEU A 1 134 ? -2.573 2.265 -0.830 1.00 95.50 134 LEU A N 1
ATOM 1033 C CA . LEU A 1 134 ? -2.247 0.922 -1.316 1.00 95.50 134 LEU A CA 1
ATOM 1034 C C . LEU A 1 134 ? -2.880 0.641 -2.682 1.00 95.50 134 LEU A C 1
ATOM 1036 O O . LEU A 1 134 ? -2.198 0.103 -3.555 1.00 95.50 134 LEU A O 1
ATOM 1040 N N . ASP A 1 135 ? -4.141 1.024 -2.899 1.00 94.19 135 ASP A N 1
ATOM 1041 C CA . ASP A 1 135 ? -4.799 0.859 -4.201 1.00 94.19 135 ASP A CA 1
ATOM 1042 C C . ASP A 1 135 ? -4.122 1.714 -5.282 1.00 94.19 135 ASP A C 1
ATOM 1044 O O . ASP A 1 135 ? -3.756 1.206 -6.343 1.00 94.19 135 ASP A O 1
ATOM 1048 N N . GLU A 1 136 ? -3.823 2.983 -4.985 1.00 93.88 136 GLU A N 1
ATOM 1049 C CA . GLU A 1 136 ? -3.088 3.857 -5.904 1.00 93.88 136 GLU A CA 1
ATOM 1050 C C . GLU A 1 136 ? -1.704 3.277 -6.259 1.00 93.88 136 GLU A C 1
ATOM 1052 O O . GLU A 1 136 ? -1.307 3.273 -7.431 1.00 93.88 136 GLU A O 1
ATOM 1057 N N . LEU A 1 137 ? -0.956 2.765 -5.273 1.00 96.50 137 LEU A N 1
ATOM 1058 C CA . LEU A 1 137 ? 0.336 2.120 -5.518 1.00 96.50 137 LEU A CA 1
ATOM 1059 C C . LEU A 1 137 ? 0.176 0.844 -6.358 1.00 96.50 137 LEU A C 1
ATOM 1061 O O . LEU A 1 137 ? 0.941 0.641 -7.304 1.00 96.50 137 LEU A O 1
ATOM 1065 N N . SER A 1 138 ? -0.837 0.029 -6.063 1.00 96.69 138 SER A N 1
ATOM 1066 C CA . SER A 1 138 ? -1.173 -1.191 -6.800 1.00 96.69 138 SER A CA 1
ATOM 1067 C C . SER A 1 138 ? -1.448 -0.908 -8.282 1.00 96.69 138 SER A C 1
ATOM 1069 O O . SER A 1 138 ? -0.868 -1.551 -9.163 1.00 96.69 138 SER A O 1
ATOM 1071 N N . GLN A 1 139 ? -2.259 0.112 -8.580 1.00 95.31 139 GLN A N 1
ATOM 1072 C CA . GLN A 1 139 ? -2.572 0.536 -9.949 1.00 95.31 139 GLN A CA 1
ATOM 1073 C C . GLN A 1 139 ? -1.333 1.045 -10.702 1.00 95.31 139 GLN A C 1
ATOM 1075 O O . GLN A 1 139 ? -1.118 0.714 -11.876 1.00 95.31 139 GLN A O 1
ATOM 1080 N N . ARG A 1 140 ? -0.478 1.827 -10.029 1.00 96.31 140 ARG A N 1
ATOM 1081 C CA . ARG A 1 140 ? 0.783 2.326 -10.603 1.00 96.31 140 ARG A CA 1
ATOM 1082 C C . ARG A 1 140 ? 1.750 1.181 -10.903 1.00 96.31 140 ARG A C 1
ATOM 1084 O O . ARG A 1 140 ? 2.330 1.159 -11.987 1.00 96.31 140 ARG A O 1
ATOM 1091 N N . ALA A 1 141 ? 1.883 0.220 -9.989 1.00 97.75 141 ALA A N 1
ATOM 1092 C CA . ALA A 1 141 ? 2.722 -0.962 -10.170 1.00 97.75 141 ALA A CA 1
ATOM 1093 C C . ALA A 1 141 ? 2.246 -1.818 -11.354 1.00 97.75 141 ALA A C 1
ATOM 1095 O O . ALA A 1 141 ? 3.051 -2.196 -12.203 1.00 97.75 141 ALA A O 1
ATOM 1096 N N . ARG A 1 142 ? 0.931 -2.027 -11.489 1.00 97.31 142 ARG A N 1
ATOM 1097 C CA . ARG A 1 142 ? 0.333 -2.731 -12.633 1.00 97.31 142 ARG A CA 1
ATOM 1098 C C . ARG A 1 142 ? 0.564 -2.009 -13.965 1.00 97.31 142 ARG A C 1
ATOM 1100 O O . ARG A 1 142 ? 0.848 -2.645 -14.978 1.00 97.31 142 ARG A O 1
ATOM 1107 N N . THR A 1 143 ? 0.469 -0.680 -13.970 1.00 96.38 143 THR A N 1
ATOM 1108 C CA . THR A 1 143 ? 0.751 0.134 -15.165 1.00 96.38 143 THR A CA 1
ATOM 1109 C C . THR A 1 143 ? 2.222 0.023 -15.569 1.00 96.38 143 THR A C 1
ATOM 1111 O O . THR A 1 143 ? 2.524 -0.185 -16.743 1.00 96.38 143 THR A O 1
ATOM 1114 N N . ALA A 1 144 ? 3.140 0.113 -14.601 1.00 97.19 144 ALA A N 1
ATOM 1115 C CA . ALA A 1 144 ? 4.569 -0.077 -14.837 1.00 97.19 144 ALA A CA 1
ATOM 1116 C C . ALA A 1 144 ? 4.866 -1.482 -15.382 1.00 97.19 144 ALA A C 1
ATOM 1118 O O . ALA A 1 144 ? 5.564 -1.601 -16.385 1.00 97.19 144 ALA A O 1
ATOM 1119 N N . PHE A 1 145 ? 4.266 -2.520 -14.792 1.00 97.88 145 PHE A N 1
ATOM 1120 C CA . PHE A 1 145 ? 4.370 -3.902 -15.260 1.00 97.88 145 PHE A CA 1
ATOM 1121 C C . PHE A 1 145 ? 3.974 -4.040 -16.736 1.00 97.88 145 PHE A C 1
ATOM 1123 O O . PHE A 1 145 ? 4.769 -4.529 -17.533 1.00 97.88 145 PHE A O 1
ATOM 1130 N N . SER A 1 146 ? 2.789 -3.552 -17.118 1.00 96.94 146 SER A N 1
ATOM 1131 C CA . SER A 1 146 ? 2.285 -3.639 -18.499 1.00 96.94 146 SER A CA 1
ATOM 1132 C C . SER A 1 146 ? 3.211 -2.942 -19.505 1.00 96.94 146 SER A C 1
ATOM 1134 O O . SER A 1 146 ? 3.496 -3.464 -20.584 1.00 96.94 146 SER A O 1
ATOM 1136 N N . LEU A 1 147 ? 3.758 -1.780 -19.133 1.00 95.88 147 LEU A N 1
ATOM 1137 C CA . LEU A 1 147 ? 4.704 -1.054 -19.980 1.00 95.88 147 LEU A CA 1
ATOM 1138 C C . LEU A 1 147 ? 6.039 -1.797 -20.129 1.00 95.88 147 LEU A C 1
ATOM 1140 O O . LEU A 1 147 ? 6.552 -1.888 -21.244 1.00 95.88 147 LEU A O 1
ATOM 1144 N N . LEU A 1 148 ? 6.584 -2.366 -19.050 1.00 95.75 148 LEU A N 1
ATOM 1145 C CA . LEU A 1 148 ? 7.803 -3.183 -19.109 1.00 95.75 148 LEU A CA 1
ATOM 1146 C C . LEU A 1 148 ? 7.591 -4.451 -19.946 1.00 95.75 148 LEU A C 1
ATOM 1148 O O . LEU A 1 148 ? 8.430 -4.788 -20.777 1.00 95.75 148 LEU A O 1
ATOM 1152 N N . GLU A 1 149 ? 6.450 -5.117 -19.777 1.00 96.44 149 GLU A N 1
ATOM 1153 C CA . GLU A 1 149 ? 6.069 -6.298 -20.553 1.00 96.44 149 GLU A CA 1
ATOM 1154 C C . GLU A 1 149 ? 5.972 -5.971 -22.050 1.00 96.44 149 GLU A C 1
ATOM 1156 O O . GLU A 1 149 ? 6.500 -6.703 -22.886 1.00 96.44 149 GLU A O 1
ATOM 1161 N N . SER A 1 150 ? 5.357 -4.836 -22.401 1.00 94.62 150 SER A N 1
ATOM 1162 C CA . SER A 1 150 ? 5.300 -4.373 -23.791 1.00 94.62 150 SER A CA 1
ATOM 1163 C C . SER A 1 150 ? 6.692 -4.104 -24.369 1.00 94.62 150 SER A C 1
ATOM 1165 O O . SER A 1 150 ? 6.953 -4.459 -25.515 1.00 94.62 150 SER A O 1
ATOM 1167 N N . HIS A 1 151 ? 7.609 -3.557 -23.564 1.00 93.50 151 HIS A N 1
ATOM 1168 C CA . HIS A 1 151 ? 8.981 -3.286 -23.985 1.00 93.50 151 HIS A CA 1
ATOM 1169 C C . HIS A 1 151 ? 9.786 -4.569 -24.241 1.00 93.50 151 HIS A C 1
ATOM 1171 O O . HIS A 1 151 ? 10.593 -4.608 -25.163 1.00 93.50 151 HIS A O 1
ATOM 1177 N N . LEU A 1 152 ? 9.547 -5.640 -23.478 1.00 94.62 152 LEU A N 1
ATOM 1178 C CA . LEU A 1 152 ? 10.183 -6.940 -23.727 1.00 94.62 152 LEU A CA 1
ATOM 1179 C C . LEU A 1 152 ? 9.696 -7.611 -25.020 1.00 94.62 152 LEU A C 1
ATOM 1181 O O . LEU A 1 152 ? 10.408 -8.440 -25.579 1.00 94.62 152 LEU A O 1
ATOM 1185 N N . ARG A 1 153 ? 8.498 -7.259 -25.500 1.00 93.69 153 ARG A N 1
ATOM 1186 C CA . ARG A 1 153 ? 7.904 -7.822 -26.723 1.00 93.69 153 ARG A CA 1
ATOM 1187 C C . ARG A 1 153 ? 8.311 -7.096 -28.006 1.00 93.69 153 ARG A C 1
ATOM 1189 O O . ARG A 1 153 ? 8.026 -7.610 -29.083 1.00 93.69 153 ARG A O 1
ATOM 1196 N N . THR A 1 154 ? 8.929 -5.915 -27.931 1.00 89.81 154 THR A N 1
ATOM 1197 C CA . THR A 1 154 ? 9.345 -5.175 -29.132 1.00 89.81 154 THR A CA 1
ATOM 1198 C C . THR A 1 154 ? 10.651 -5.745 -29.696 1.00 89.81 154 THR A C 1
ATOM 1200 O O . THR A 1 154 ? 11.643 -5.718 -28.970 1.00 89.81 154 THR A O 1
ATOM 1203 N N . PRO A 1 155 ? 10.692 -6.231 -30.954 1.00 82.31 155 PRO A N 1
ATOM 1204 C CA . PRO A 1 155 ? 11.940 -6.597 -31.622 1.00 82.31 155 PRO A CA 1
ATOM 1205 C C . PRO A 1 155 ? 12.721 -5.343 -32.081 1.00 82.31 155 PRO A C 1
ATOM 1207 O O . PRO A 1 155 ? 12.090 -4.353 -32.462 1.00 82.31 155 PRO A O 1
ATOM 1210 N N . PRO A 1 156 ? 14.071 -5.367 -32.103 1.00 80.69 156 PRO A N 1
ATOM 1211 C CA . PRO A 1 156 ? 14.947 -6.431 -31.601 1.00 80.69 156 PRO A CA 1
ATOM 1212 C C . PRO A 1 156 ? 14.888 -6.540 -30.072 1.00 80.69 156 PRO A C 1
ATOM 1214 O O . PRO A 1 156 ? 14.569 -5.564 -29.395 1.00 80.69 156 PRO A O 1
ATOM 1217 N N . ALA A 1 157 ? 15.194 -7.728 -29.533 1.00 69.81 157 ALA A N 1
ATOM 1218 C CA . ALA A 1 157 ? 15.174 -7.961 -28.090 1.00 69.81 157 ALA A CA 1
ATOM 1219 C C . ALA A 1 157 ? 15.979 -6.866 -27.367 1.00 69.81 157 ALA A C 1
ATOM 1221 O O . ALA A 1 157 ? 17.103 -6.564 -27.785 1.00 69.81 157 ALA A O 1
ATOM 1222 N N . PRO A 1 158 ? 15.432 -6.247 -26.305 1.00 78.06 158 PRO A N 1
ATOM 1223 C CA . PRO A 1 158 ? 16.133 -5.171 -25.634 1.00 78.06 158 PRO A CA 1
ATOM 1224 C C . PRO A 1 158 ? 17.453 -5.710 -25.089 1.00 78.06 158 PRO A C 1
ATOM 1226 O O . PRO A 1 158 ? 17.472 -6.692 -24.348 1.00 78.06 158 PRO A O 1
ATOM 1229 N N . THR A 1 159 ? 18.557 -5.028 -25.400 1.00 85.88 159 THR A N 1
ATOM 1230 C CA . THR A 1 159 ? 19.915 -5.372 -24.935 1.00 85.88 159 THR A CA 1
ATOM 1231 C C . THR A 1 159 ? 19.994 -5.523 -23.407 1.00 85.88 159 THR A C 1
ATOM 1233 O O . THR A 1 159 ? 20.885 -6.174 -22.8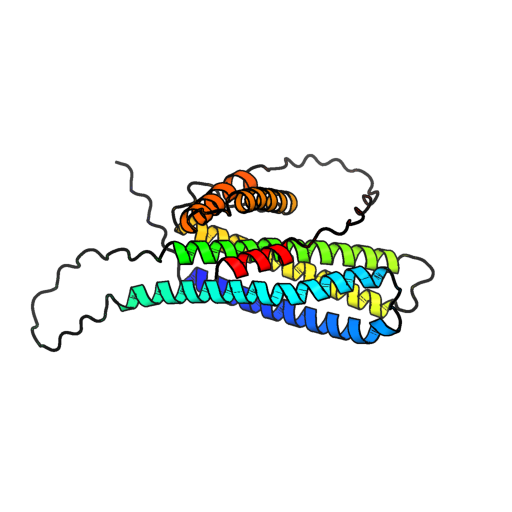77 1.00 85.88 159 THR A O 1
ATOM 1236 N N . PHE A 1 160 ? 19.018 -4.963 -22.686 1.00 90.62 160 PHE A N 1
ATOM 1237 C CA . PHE A 1 160 ? 18.916 -4.956 -21.229 1.00 90.62 160 PHE A CA 1
ATOM 1238 C C . PHE A 1 160 ? 17.740 -5.791 -20.693 1.00 90.62 160 PHE A C 1
ATOM 1240 O O . PHE A 1 160 ? 17.191 -5.477 -19.635 1.00 90.62 160 PHE A O 1
ATOM 1247 N N . ALA A 1 161 ? 17.344 -6.859 -21.395 1.00 93.56 161 ALA A N 1
ATOM 1248 C CA . ALA A 1 161 ? 16.216 -7.719 -21.019 1.00 93.56 161 ALA A CA 1
ATOM 1249 C C . ALA A 1 161 ? 16.269 -8.204 -19.556 1.00 93.56 161 ALA A C 1
ATOM 1251 O O . ALA A 1 161 ? 15.247 -8.187 -18.872 1.00 93.56 161 ALA A O 1
ATOM 1252 N N . ALA A 1 162 ? 17.448 -8.558 -19.030 1.00 95.62 162 ALA A N 1
ATOM 1253 C CA . ALA A 1 162 ? 17.608 -8.996 -17.637 1.00 95.62 162 ALA A CA 1
ATOM 1254 C C . ALA A 1 162 ? 17.252 -7.902 -16.607 1.00 95.62 162 ALA A C 1
ATOM 1256 O O . ALA A 1 162 ? 16.602 -8.179 -15.593 1.00 95.62 162 ALA A O 1
ATOM 1257 N N . LEU A 1 163 ? 17.620 -6.644 -16.883 1.00 95.56 163 LEU A N 1
ATOM 1258 C CA . LEU A 1 163 ? 17.260 -5.500 -16.040 1.00 95.56 163 LEU A CA 1
ATOM 1259 C C . LEU A 1 163 ? 15.748 -5.257 -16.075 1.00 95.56 163 LEU A C 1
ATOM 1261 O O . LEU A 1 163 ? 15.120 -5.111 -15.027 1.00 95.56 163 LEU A O 1
ATOM 1265 N N . VAL A 1 164 ? 15.166 -5.240 -17.277 1.00 95.88 164 VAL A N 1
ATOM 1266 C CA . VAL A 1 164 ? 13.725 -5.024 -17.478 1.00 95.88 164 VAL A CA 1
ATOM 1267 C C . VAL A 1 164 ? 12.917 -6.142 -16.810 1.00 95.88 164 VAL A C 1
ATOM 1269 O O . VAL A 1 164 ? 11.933 -5.860 -16.132 1.00 95.88 164 VAL A O 1
ATOM 1272 N N . THR A 1 165 ? 13.379 -7.391 -16.906 1.00 97.00 165 THR A N 1
ATOM 1273 C CA . THR A 1 165 ? 12.769 -8.559 -16.245 1.00 97.00 165 THR A CA 1
ATOM 1274 C C . THR A 1 165 ? 12.827 -8.439 -14.723 1.00 97.00 165 THR A C 1
ATOM 1276 O O . THR A 1 165 ? 11.822 -8.659 -14.052 1.00 97.00 165 THR A O 1
ATOM 1279 N N . SER A 1 166 ? 13.963 -8.005 -14.165 1.00 97.69 166 SER A N 1
ATOM 1280 C CA . SER A 1 166 ? 14.078 -7.730 -12.725 1.00 97.69 166 SER A CA 1
ATOM 1281 C C . SER A 1 166 ? 13.087 -6.652 -12.268 1.00 97.69 166 SER A C 1
ATOM 1283 O O . SER A 1 166 ? 12.405 -6.819 -11.259 1.00 97.69 166 SER A O 1
ATOM 1285 N N . MET A 1 167 ? 12.954 -5.555 -13.024 1.00 97.06 167 MET A N 1
ATOM 1286 C CA . MET A 1 167 ? 11.984 -4.497 -12.711 1.00 97.06 167 MET A CA 1
ATOM 1287 C C . MET A 1 167 ? 10.534 -4.973 -12.826 1.00 97.06 167 MET A C 1
ATOM 1289 O O . MET A 1 167 ? 9.696 -4.569 -12.019 1.00 97.06 167 MET A O 1
ATOM 1293 N N . LEU A 1 168 ? 10.241 -5.835 -13.801 1.00 97.50 168 LEU A N 1
ATOM 1294 C CA . LEU A 1 168 ? 8.928 -6.444 -13.988 1.00 97.50 168 LEU A CA 1
ATOM 1295 C C . LEU A 1 168 ? 8.564 -7.321 -12.782 1.00 97.50 168 LEU A C 1
ATOM 1297 O O . LEU A 1 168 ? 7.466 -7.180 -12.245 1.00 97.50 168 LEU A O 1
ATOM 1301 N N . GLY A 1 169 ? 9.512 -8.132 -12.299 1.00 97.94 169 GLY A N 1
ATOM 1302 C CA . GLY A 1 169 ? 9.367 -8.918 -11.072 1.00 97.94 169 GLY A CA 1
ATOM 1303 C C . GLY A 1 169 ? 9.073 -8.055 -9.842 1.00 97.94 169 GLY A C 1
ATOM 1304 O O . GLY A 1 169 ? 8.111 -8.325 -9.128 1.00 97.94 169 GLY A O 1
ATOM 1305 N N . LEU A 1 170 ? 9.822 -6.964 -9.638 1.00 98.12 170 LEU A N 1
ATOM 1306 C CA . LEU A 1 170 ? 9.570 -6.033 -8.526 1.00 98.12 170 LEU A CA 1
ATOM 1307 C C . LEU A 1 170 ? 8.199 -5.353 -8.634 1.00 98.12 170 LEU A C 1
ATOM 1309 O O . LEU A 1 170 ? 7.489 -5.238 -7.640 1.00 98.12 170 LEU A O 1
ATOM 1313 N N . CYS A 1 171 ? 7.781 -4.918 -9.828 1.00 98.12 171 CYS A N 1
ATOM 1314 C CA . CYS A 1 171 ? 6.456 -4.314 -10.009 1.00 98.12 171 CYS A CA 1
ATOM 1315 C C . CYS A 1 171 ? 5.330 -5.315 -9.706 1.00 98.12 171 CYS A C 1
ATOM 1317 O O . CYS A 1 171 ? 4.342 -4.948 -9.068 1.00 98.12 171 CYS A O 1
ATOM 1319 N N . ALA A 1 172 ? 5.487 -6.576 -10.118 1.00 98.12 172 ALA A N 1
ATOM 1320 C CA . ALA A 1 172 ? 4.551 -7.645 -9.780 1.00 98.12 172 ALA A CA 1
ATOM 1321 C C . ALA A 1 172 ? 4.521 -7.921 -8.268 1.00 98.12 172 ALA A C 1
ATOM 1323 O O . ALA A 1 172 ? 3.439 -8.009 -7.688 1.00 98.12 172 ALA A O 1
ATOM 1324 N N . GLY A 1 173 ? 5.691 -7.982 -7.622 1.00 97.81 173 GLY A N 1
ATOM 1325 C CA . GLY A 1 173 ? 5.821 -8.142 -6.172 1.00 97.81 173 GLY A CA 1
ATOM 1326 C C . GLY A 1 173 ? 5.122 -7.020 -5.406 1.00 97.81 173 GLY A C 1
ATOM 1327 O O . GLY A 1 173 ? 4.269 -7.283 -4.560 1.00 97.81 173 GLY A O 1
ATOM 1328 N N . VAL A 1 174 ? 5.384 -5.760 -5.767 1.00 98.06 174 VAL A N 1
ATOM 1329 C CA . VAL A 1 174 ? 4.712 -4.593 -5.174 1.00 98.06 174 VAL A CA 1
ATOM 1330 C C . VAL A 1 174 ? 3.195 -4.673 -5.354 1.00 98.06 174 VAL A C 1
ATOM 1332 O O . VAL A 1 174 ? 2.464 -4.451 -4.390 1.00 98.06 174 VAL A O 1
ATOM 1335 N N . HIS A 1 175 ? 2.708 -5.023 -6.549 1.00 97.50 175 HIS A N 1
ATOM 1336 C CA . HIS A 1 175 ? 1.275 -5.187 -6.803 1.00 97.50 175 HIS A CA 1
ATOM 1337 C C . HIS A 1 175 ? 0.650 -6.272 -5.911 1.00 97.50 175 HIS A C 1
ATOM 1339 O O . HIS A 1 175 ? -0.363 -6.015 -5.262 1.00 97.50 175 HIS A O 1
ATOM 1345 N N . ALA A 1 176 ? 1.269 -7.453 -5.826 1.00 97.19 176 ALA A N 1
ATOM 1346 C CA . ALA A 1 176 ? 0.794 -8.550 -4.984 1.00 97.19 176 ALA A CA 1
ATOM 1347 C C . ALA A 1 176 ? 0.735 -8.148 -3.500 1.00 97.19 176 ALA A C 1
ATOM 1349 O O . ALA A 1 176 ? -0.299 -8.317 -2.856 1.00 97.19 176 ALA A O 1
ATOM 1350 N N . ARG A 1 177 ? 1.796 -7.518 -2.976 1.00 97.12 177 ARG A N 1
ATOM 1351 C CA . ARG A 1 177 ? 1.846 -7.045 -1.580 1.00 97.12 177 ARG A CA 1
ATOM 1352 C C . ARG A 1 177 ? 0.818 -5.961 -1.280 1.00 97.12 177 ARG A C 1
ATOM 1354 O O . ARG A 1 177 ? 0.261 -5.949 -0.184 1.00 97.12 177 ARG A O 1
ATOM 1361 N N . CYS A 1 178 ? 0.554 -5.065 -2.231 1.00 96.69 178 CYS A N 1
ATOM 1362 C CA . CYS A 1 178 ? -0.504 -4.069 -2.080 1.00 96.69 178 CYS A CA 1
ATOM 1363 C C . CYS A 1 178 ? -1.885 -4.727 -2.053 1.00 96.69 178 CYS A C 1
ATOM 1365 O O . CYS A 1 178 ? -2.693 -4.363 -1.210 1.00 96.69 178 CYS A O 1
ATOM 1367 N N . SER A 1 179 ? -2.143 -5.714 -2.914 1.00 95.25 179 SER A N 1
ATOM 1368 C CA . SER A 1 179 ? -3.413 -6.453 -2.928 1.00 95.25 179 SER A CA 1
ATOM 1369 C C . SER A 1 179 ? -3.658 -7.205 -1.616 1.00 95.25 179 SER A C 1
ATOM 1371 O O . SER A 1 179 ? -4.742 -7.090 -1.047 1.00 95.25 179 SER A O 1
ATOM 1373 N N . GLU A 1 180 ? -2.641 -7.896 -1.086 1.00 94.94 180 GLU A N 1
ATOM 1374 C CA . GLU A 1 180 ? -2.712 -8.536 0.238 1.00 94.94 180 GLU A CA 1
ATOM 1375 C C . GLU A 1 180 ? -2.988 -7.500 1.344 1.00 94.94 180 GLU A C 1
ATOM 1377 O O . GLU A 1 180 ? -3.847 -7.709 2.203 1.00 94.94 180 GLU A O 1
ATOM 1382 N N . GLY A 1 181 ? -2.285 -6.361 1.301 1.00 95.38 181 GLY A N 1
ATOM 1383 C CA . GLY A 1 181 ? -2.458 -5.274 2.261 1.00 95.38 181 GLY A CA 1
ATOM 1384 C C . GLY A 1 181 ? -3.863 -4.671 2.227 1.00 95.38 181 GLY A C 1
ATOM 1385 O O . GLY A 1 181 ? -4.457 -4.470 3.280 1.00 95.38 181 GLY A O 1
ATOM 1386 N N . ILE A 1 182 ? -4.429 -4.442 1.036 1.00 95.31 182 ILE A N 1
ATOM 1387 C CA . ILE A 1 182 ? -5.791 -3.912 0.866 1.00 95.31 182 ILE A CA 1
ATOM 1388 C C . ILE A 1 182 ? -6.806 -4.834 1.529 1.00 95.31 182 ILE A C 1
ATOM 1390 O O . ILE A 1 182 ? -7.652 -4.358 2.282 1.00 95.31 182 ILE A O 1
ATOM 1394 N N . GLN A 1 183 ? -6.709 -6.143 1.286 1.00 93.31 183 GLN A N 1
ATOM 1395 C CA . GLN A 1 183 ? -7.623 -7.106 1.888 1.00 93.31 183 GLN A CA 1
ATOM 1396 C C . GLN A 1 183 ? -7.536 -7.068 3.421 1.00 93.31 183 GLN A C 1
ATOM 1398 O O . GLN A 1 183 ? -8.554 -6.884 4.086 1.00 93.31 183 GLN A O 1
ATOM 1403 N N . SER A 1 184 ? -6.326 -7.151 3.983 1.00 94.50 184 SER A N 1
ATOM 1404 C CA . SER A 1 184 ? -6.148 -7.147 5.440 1.00 94.50 184 SER A CA 1
ATOM 1405 C C . SER A 1 184 ? -6.582 -5.831 6.097 1.00 94.50 184 SER A C 1
ATOM 1407 O O . SER A 1 184 ? -7.166 -5.842 7.183 1.00 94.50 184 SER A O 1
ATOM 1409 N N . THR A 1 185 ? -6.312 -4.687 5.464 1.00 94.81 185 THR A N 1
ATOM 1410 C CA . THR A 1 185 ? -6.731 -3.380 5.986 1.00 94.81 185 THR A CA 1
ATOM 1411 C C . THR A 1 185 ? -8.242 -3.180 5.858 1.00 94.81 185 THR A C 1
ATOM 1413 O O . THR A 1 185 ? -8.839 -2.581 6.747 1.00 94.81 185 THR A O 1
ATOM 1416 N N . ALA A 1 186 ? -8.880 -3.706 4.809 1.00 92.75 186 ALA A N 1
ATOM 1417 C CA . ALA A 1 186 ? -10.330 -3.630 4.635 1.00 92.75 186 ALA A CA 1
ATOM 1418 C C . ALA A 1 186 ? -11.076 -4.483 5.671 1.00 92.75 186 ALA A C 1
ATOM 1420 O O . ALA A 1 186 ? -12.066 -4.023 6.237 1.00 92.75 186 ALA A O 1
ATOM 1421 N N . GLU A 1 187 ? -10.574 -5.688 5.959 1.00 91.75 187 GLU A N 1
ATOM 1422 C CA . GLU A 1 187 ? -11.096 -6.553 7.024 1.00 91.75 187 GLU A CA 1
ATOM 1423 C C . GLU A 1 187 ? -11.024 -5.844 8.384 1.00 91.75 187 GLU A C 1
ATOM 1425 O O . GLU A 1 187 ? -12.039 -5.705 9.065 1.00 91.75 187 GLU A O 1
ATOM 1430 N N . ALA A 1 188 ? -9.860 -5.289 8.736 1.00 92.69 188 ALA A N 1
ATOM 1431 C CA . ALA A 1 188 ? -9.689 -4.559 9.991 1.00 92.69 188 ALA A CA 1
ATOM 1432 C C . ALA A 1 188 ? -10.556 -3.295 10.075 1.00 92.69 188 ALA A C 1
ATOM 1434 O O . ALA A 1 188 ? -11.140 -3.014 11.120 1.00 92.69 188 ALA A O 1
ATOM 1435 N N . TYR A 1 189 ? -10.682 -2.549 8.975 1.00 92.31 189 TYR A N 1
ATOM 1436 C CA . TYR A 1 189 ? -11.581 -1.402 8.905 1.00 92.31 189 TYR A CA 1
ATOM 1437 C C . TYR A 1 189 ? -13.033 -1.821 9.180 1.00 92.31 189 TYR A C 1
ATOM 1439 O O . TYR A 1 189 ? -13.708 -1.187 9.988 1.00 92.31 189 TYR A O 1
ATOM 1447 N N . GLY A 1 190 ? -13.499 -2.912 8.561 1.00 90.06 190 GLY A N 1
ATOM 1448 C CA . GLY A 1 190 ? -14.842 -3.450 8.778 1.00 90.06 190 GLY A CA 1
ATOM 1449 C C . GLY A 1 190 ? -15.086 -3.875 10.228 1.00 90.06 190 GLY A C 1
ATOM 1450 O O . GLY A 1 190 ? -16.132 -3.558 10.789 1.00 90.06 190 GLY A O 1
ATOM 1451 N N . GLU A 1 191 ? -14.109 -4.526 10.861 1.00 91.12 191 GLU A N 1
ATOM 1452 C CA . GLU A 1 191 ? -14.196 -4.940 12.268 1.00 91.12 191 GLU A CA 1
ATOM 1453 C C . GLU A 1 191 ? -14.270 -3.740 13.229 1.00 91.12 191 GLU A C 1
ATOM 1455 O O . GLU A 1 191 ? -15.104 -3.721 14.140 1.00 91.12 191 GLU A O 1
ATOM 1460 N N . VAL A 1 192 ? -13.446 -2.707 13.018 1.00 90.62 192 VAL A N 1
ATOM 1461 C CA . VAL A 1 192 ? -13.456 -1.488 13.851 1.00 90.62 192 VAL A CA 1
ATOM 1462 C C . VAL A 1 192 ? -14.723 -0.653 13.606 1.00 90.62 192 VAL A C 1
ATOM 1464 O O . VAL A 1 192 ? -15.260 -0.056 14.537 1.00 90.62 192 VAL A O 1
ATOM 1467 N N . ALA A 1 193 ? -15.247 -0.633 12.378 1.00 88.94 193 ALA A N 1
ATOM 1468 C CA . ALA A 1 193 ? -16.480 0.082 12.046 1.00 88.94 193 ALA A CA 1
ATOM 1469 C C . ALA A 1 193 ? -17.747 -0.616 12.579 1.00 88.94 193 ALA A C 1
ATOM 1471 O O . ALA A 1 193 ? -18.703 0.053 12.969 1.00 88.94 193 ALA A O 1
ATOM 1472 N N . ALA A 1 194 ? -17.768 -1.952 12.619 1.00 87.19 194 ALA A N 1
ATOM 1473 C CA . ALA A 1 194 ? -18.888 -2.715 13.175 1.00 87.19 194 ALA A CA 1
ATOM 1474 C C . ALA A 1 194 ? -19.010 -2.537 14.694 1.00 87.19 194 ALA A C 1
ATOM 1476 O O . ALA A 1 194 ? -20.098 -2.374 15.240 1.00 87.19 194 ALA A O 1
ATOM 1477 N N . THR A 1 195 ? -17.872 -2.534 15.376 1.00 85.00 195 THR A N 1
ATOM 1478 C CA . THR A 1 195 ? -17.784 -2.474 16.840 1.00 85.00 195 THR A CA 1
ATOM 1479 C C . THR A 1 195 ? -18.039 -1.080 17.411 1.00 85.00 195 THR A C 1
ATOM 1481 O O . THR A 1 195 ? -18.466 -0.960 18.555 1.00 85.00 195 THR A O 1
ATOM 1484 N N . SER A 1 196 ? -17.861 -0.016 16.623 1.00 82.81 196 SER A N 1
ATOM 1485 C CA . SER A 1 196 ? -18.197 1.351 17.039 1.00 82.81 196 SER A CA 1
ATOM 1486 C C . SER A 1 196 ? -19.707 1.637 17.075 1.00 82.81 196 SER A C 1
ATOM 1488 O O . SER A 1 196 ? -20.106 2.766 17.352 1.00 82.81 196 SER A O 1
ATOM 1490 N N . GLY A 1 197 ? -20.563 0.647 16.779 1.00 72.50 197 GLY A N 1
ATOM 1491 C CA . GLY A 1 197 ? -22.020 0.816 16.727 1.00 72.50 197 GLY A CA 1
ATOM 1492 C C . GLY A 1 197 ? -22.492 1.700 15.569 1.00 72.50 197 GLY A C 1
ATOM 1493 O O . GLY A 1 197 ? -23.675 2.023 15.480 1.00 72.50 197 GLY A O 1
ATOM 1494 N N . MET A 1 198 ? -21.576 2.092 14.677 1.00 62.06 198 MET A N 1
ATOM 1495 C CA . MET A 1 198 ? -21.859 2.996 13.564 1.00 62.06 198 MET A CA 1
ATOM 1496 C C . MET A 1 198 ? -22.272 2.256 12.288 1.00 62.06 198 MET A C 1
ATOM 1498 O O . MET A 1 198 ? -22.885 2.858 11.411 1.00 62.06 198 MET A O 1
ATOM 1502 N N . ALA A 1 199 ? -21.998 0.952 12.180 1.00 55.78 199 ALA A N 1
ATOM 1503 C CA . ALA A 1 199 ? -22.435 0.144 11.048 1.00 55.78 199 ALA A CA 1
ATOM 1504 C C . ALA A 1 199 ? -23.682 -0.676 11.410 1.00 55.78 199 ALA A C 1
ATOM 1506 O O . ALA A 1 199 ? -23.594 -1.798 11.902 1.00 55.78 199 ALA A O 1
ATOM 1507 N N . LYS A 1 200 ? -24.867 -0.141 11.100 1.00 58.78 200 LYS A N 1
ATOM 1508 C CA . LYS A 1 200 ? -26.099 -0.948 11.004 1.00 58.78 200 LYS A CA 1
ATOM 1509 C C . LYS A 1 200 ? -26.184 -1.715 9.671 1.00 58.78 200 LYS A C 1
ATOM 1511 O O . LYS A 1 200 ? -27.199 -2.339 9.381 1.00 58.78 200 LYS A O 1
ATOM 1516 N N . GLU A 1 201 ? -25.131 -1.662 8.853 1.00 54.06 201 GLU A N 1
ATOM 1517 C CA . GLU A 1 201 ? -25.143 -2.086 7.456 1.00 54.06 201 GLU A CA 1
ATOM 1518 C C . GLU A 1 201 ? -24.020 -3.075 7.100 1.00 54.06 201 GLU A C 1
ATOM 1520 O O . GLU A 1 201 ? -23.001 -3.183 7.780 1.00 54.06 201 GLU A O 1
ATOM 1525 N N . ARG A 1 202 ? -24.270 -3.843 6.032 1.00 52.38 202 ARG A N 1
ATOM 1526 C CA . ARG A 1 202 ? -23.569 -5.072 5.624 1.00 52.38 202 ARG A CA 1
ATOM 1527 C C . ARG A 1 202 ? -22.049 -4.907 5.413 1.00 52.38 202 ARG A C 1
ATOM 1529 O O . ARG A 1 202 ? -21.601 -3.834 5.011 1.00 52.38 202 ARG A O 1
ATOM 1536 N N . PRO A 1 203 ? -21.264 -5.995 5.588 1.00 53.78 203 PRO A N 1
ATOM 1537 C CA . PRO A 1 203 ? -19.817 -5.996 5.370 1.00 53.78 203 PRO A CA 1
ATOM 1538 C C . PRO A 1 203 ? -19.437 -5.511 3.964 1.00 53.78 203 PRO A C 1
ATOM 1540 O O . PRO A 1 203 ? -20.028 -5.904 2.957 1.00 53.78 203 PRO A O 1
ATOM 1543 N N . ILE A 1 204 ? -18.422 -4.649 3.927 1.00 54.75 204 ILE A N 1
ATOM 1544 C CA . ILE A 1 204 ? -17.931 -3.934 2.749 1.00 54.75 204 ILE A CA 1
ATOM 1545 C C . ILE A 1 204 ? -17.290 -4.925 1.768 1.00 54.75 204 ILE A C 1
ATOM 1547 O O . ILE A 1 204 ? -16.253 -5.520 2.058 1.00 54.75 204 ILE A O 1
ATOM 1551 N N . ARG A 1 205 ? -17.868 -5.075 0.572 1.00 55.91 205 ARG A N 1
ATOM 1552 C CA . ARG A 1 205 ? -17.231 -5.785 -0.546 1.00 55.91 205 ARG A CA 1
ATOM 1553 C C . ARG A 1 205 ? -16.499 -4.752 -1.401 1.00 55.91 205 ARG A C 1
ATOM 1555 O O . ARG A 1 205 ? -17.120 -4.010 -2.153 1.00 55.91 205 ARG A O 1
ATOM 1562 N N . VAL A 1 206 ? -15.181 -4.653 -1.250 1.00 54.00 206 VAL A N 1
ATOM 1563 C CA . VAL A 1 206 ? -14.393 -3.610 -1.924 1.00 54.00 206 VAL A CA 1
ATOM 1564 C C . VAL A 1 206 ? -14.209 -3.958 -3.405 1.00 54.00 206 VAL A C 1
ATOM 1566 O O . VAL A 1 206 ? -13.356 -4.765 -3.768 1.00 54.00 206 VAL A O 1
ATOM 1569 N N . GLY A 1 207 ? -15.000 -3.331 -4.278 1.00 56.06 207 GLY A N 1
ATOM 1570 C CA . GLY A 1 207 ? -14.666 -3.181 -5.696 1.00 56.06 207 GLY A CA 1
ATOM 1571 C C . GLY A 1 207 ? -13.718 -1.990 -5.877 1.00 56.06 207 GLY A C 1
ATOM 1572 O O . GLY A 1 207 ? -14.113 -0.849 -5.634 1.00 56.06 207 GLY A O 1
ATOM 1573 N N . SER A 1 208 ? -12.471 -2.233 -6.297 1.00 56.91 208 SER A N 1
ATOM 1574 C CA . SER A 1 208 ? -11.375 -1.241 -6.262 1.00 56.91 208 SER A CA 1
ATOM 1575 C C . SER A 1 208 ? -11.652 0.072 -7.010 1.00 56.91 208 SER A C 1
ATOM 1577 O O . SER A 1 208 ? -11.236 1.134 -6.556 1.00 56.91 208 SER A O 1
ATOM 1579 N N . SER A 1 209 ? -12.397 0.036 -8.121 1.00 57.34 209 SER A N 1
ATOM 1580 C CA . SER A 1 209 ? -12.634 1.227 -8.957 1.00 57.34 209 SER A CA 1
ATOM 1581 C C . SER A 1 209 ? -13.723 2.172 -8.439 1.00 57.34 209 SER A C 1
ATOM 1583 O O . SER A 1 209 ? -13.689 3.354 -8.765 1.00 57.34 209 SER A O 1
ATOM 1585 N N . GLN A 1 210 ? -14.711 1.677 -7.691 1.00 57.62 210 GLN A N 1
ATOM 1586 C CA . GLN A 1 210 ? -15.818 2.509 -7.196 1.00 57.62 210 GLN A CA 1
ATOM 1587 C C . GLN A 1 210 ? -15.568 2.985 -5.768 1.00 57.62 210 GLN A C 1
ATOM 1589 O O . GLN A 1 210 ? -15.896 4.122 -5.442 1.00 57.62 210 GLN A O 1
ATOM 1594 N N . ALA A 1 211 ? -14.893 2.171 -4.949 1.00 56.72 211 ALA A N 1
ATOM 1595 C CA . ALA A 1 211 ? -14.442 2.588 -3.625 1.00 56.72 211 ALA A CA 1
ATOM 1596 C C . ALA A 1 211 ? -13.530 3.823 -3.709 1.00 56.72 211 ALA A C 1
ATOM 1598 O O . ALA A 1 211 ? -13.695 4.762 -2.937 1.00 56.72 211 ALA A O 1
ATOM 1599 N N . THR A 1 212 ? -12.629 3.875 -4.695 1.00 57.72 212 THR A N 1
ATOM 1600 C CA . THR A 1 212 ? -11.777 5.048 -4.946 1.00 57.72 212 THR A CA 1
ATOM 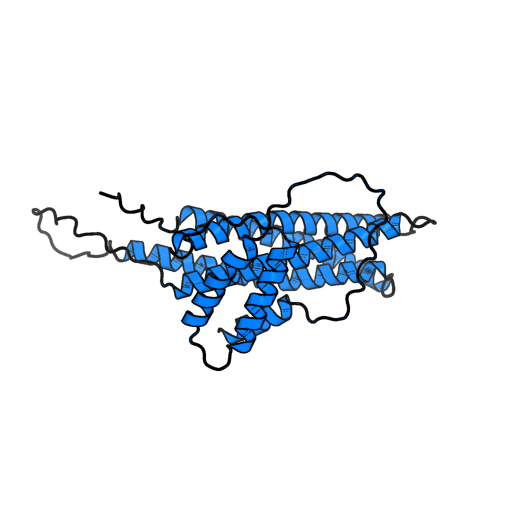1601 C C . THR A 1 212 ? -12.572 6.287 -5.360 1.00 57.72 212 THR A C 1
ATOM 1603 O O . THR A 1 212 ? -12.244 7.386 -4.917 1.00 57.72 212 THR A O 1
ATOM 1606 N N . GLN A 1 213 ? -13.636 6.128 -6.151 1.00 64.56 213 GLN A N 1
ATOM 1607 C CA . GLN A 1 213 ? -14.483 7.233 -6.612 1.00 64.56 213 GLN A CA 1
ATOM 1608 C C . GLN A 1 213 ? -15.365 7.796 -5.483 1.00 64.56 213 GLN A C 1
ATOM 1610 O O . GLN A 1 213 ? -15.403 9.006 -5.268 1.00 64.56 213 GLN A O 1
ATOM 1615 N N . ALA A 1 214 ? -15.977 6.910 -4.696 1.00 62.69 214 ALA A N 1
ATOM 1616 C CA . ALA A 1 214 ? -16.696 7.216 -3.461 1.00 62.69 214 ALA A CA 1
ATOM 1617 C C . ALA A 1 214 ? -15.833 7.990 -2.454 1.00 62.69 214 ALA A C 1
ATOM 1619 O O . ALA A 1 214 ? -16.236 9.012 -1.894 1.00 62.69 214 ALA A O 1
ATOM 1620 N N . LEU A 1 215 ? -14.603 7.513 -2.261 1.00 61.31 215 LEU A N 1
ATOM 1621 C CA . LEU A 1 215 ? -13.595 8.153 -1.426 1.00 61.31 215 LEU A CA 1
ATOM 1622 C C . LEU A 1 215 ? -13.217 9.544 -1.932 1.00 61.31 215 LEU A C 1
ATOM 1624 O O . LEU A 1 215 ? -13.008 10.462 -1.137 1.00 61.31 215 LEU A O 1
ATOM 1628 N N . GLN A 1 216 ? -13.159 9.715 -3.252 1.00 63.41 216 GLN A N 1
ATOM 1629 C CA . GLN A 1 216 ? -12.918 11.007 -3.881 1.00 63.41 216 GLN A CA 1
ATOM 1630 C C . GLN A 1 216 ? -14.067 11.993 -3.635 1.00 63.41 216 GLN A C 1
ATOM 1632 O O . GLN A 1 216 ? -13.804 13.141 -3.281 1.00 63.41 216 GLN A O 1
ATOM 1637 N N . GLU A 1 217 ? -15.323 11.558 -3.758 1.00 68.44 217 GLU A N 1
ATOM 1638 C CA . GLU A 1 217 ? -16.493 12.413 -3.519 1.00 68.44 217 GLU A CA 1
ATOM 1639 C C . GLU A 1 217 ? -16.663 12.797 -2.047 1.00 68.44 217 GLU A C 1
ATOM 1641 O O . GLU A 1 217 ? -16.883 13.973 -1.741 1.00 68.44 217 GLU A O 1
ATOM 1646 N N . GLY A 1 218 ? -16.517 11.839 -1.122 1.00 62.91 218 GLY A N 1
ATOM 1647 C CA . GLY A 1 218 ? -16.541 12.117 0.318 1.00 62.91 218 GLY A CA 1
ATOM 1648 C C . GLY A 1 218 ? -15.487 13.158 0.705 1.00 62.91 218 GLY A C 1
ATOM 1649 O O . GLY A 1 218 ? -15.741 14.076 1.483 1.00 62.91 218 GLY A O 1
ATOM 1650 N N . ARG A 1 219 ? -14.324 13.105 0.056 1.00 58.53 219 ARG A N 1
ATOM 1651 C CA . ARG A 1 219 ? -13.244 14.074 0.234 1.00 58.53 219 ARG A CA 1
ATOM 1652 C C . ARG A 1 219 ? -13.561 15.460 -0.330 1.00 58.53 219 ARG A C 1
ATOM 1654 O O . ARG A 1 219 ? -13.256 16.454 0.329 1.00 58.53 219 ARG A O 1
ATOM 1661 N N . SER A 1 220 ? -14.174 15.557 -1.511 1.00 65.94 220 SER A N 1
ATOM 1662 C CA . SER A 1 220 ? -14.624 16.845 -2.064 1.00 65.94 220 SER A CA 1
ATOM 1663 C C . SER A 1 220 ? -15.645 17.527 -1.147 1.00 65.94 220 SER A C 1
ATOM 1665 O O . SER A 1 220 ? -15.628 18.751 -1.000 1.00 65.94 220 SER A O 1
ATOM 1667 N N . LYS A 1 221 ? -16.493 16.734 -0.479 1.00 66.88 221 LYS A N 1
ATOM 1668 C CA . LYS A 1 221 ? -17.435 17.219 0.538 1.00 66.88 221 LYS A CA 1
ATOM 1669 C C . LYS A 1 221 ? -16.706 17.720 1.792 1.00 66.88 221 LYS A C 1
ATOM 1671 O O . LYS A 1 221 ? -16.979 18.836 2.228 1.00 66.88 221 LYS A O 1
ATOM 1676 N N . LEU A 1 222 ? -15.702 16.991 2.292 1.00 56.66 222 LEU A N 1
ATOM 1677 C CA . LEU A 1 222 ? -14.882 17.448 3.427 1.00 56.66 222 LEU A CA 1
ATOM 1678 C C . LEU A 1 222 ? -14.124 18.746 3.149 1.00 56.66 222 LEU A C 1
ATOM 1680 O O . LEU A 1 222 ? -14.049 19.619 4.011 1.00 56.66 222 LEU A O 1
ATOM 1684 N N . GLN A 1 223 ? -13.551 18.886 1.953 1.00 62.78 223 GLN A N 1
ATOM 1685 C CA . GLN A 1 223 ? -12.821 20.099 1.582 1.00 62.78 223 GLN A CA 1
ATOM 1686 C C . GLN A 1 223 ? -13.734 21.327 1.532 1.00 62.78 223 GLN A C 1
ATOM 1688 O O . GLN A 1 223 ? -13.302 22.413 1.914 1.00 62.78 223 GLN A O 1
ATOM 1693 N N . ARG A 1 224 ? -15.003 21.163 1.133 1.00 66.62 224 ARG A N 1
ATOM 1694 C CA . ARG A 1 224 ? -15.999 22.245 1.177 1.00 66.62 224 ARG A CA 1
ATOM 1695 C C . ARG A 1 224 ? -16.382 22.646 2.602 1.00 66.62 224 ARG A C 1
ATOM 1697 O O . ARG A 1 224 ? -16.678 23.815 2.822 1.00 66.62 224 ARG A O 1
ATOM 1704 N N . LYS A 1 225 ? -16.336 21.717 3.561 1.00 61.41 225 LYS A N 1
ATOM 1705 C CA . LYS A 1 225 ? -16.756 21.956 4.952 1.00 61.41 225 LYS A CA 1
ATOM 1706 C C . LYS A 1 225 ? -15.633 22.451 5.878 1.00 61.41 225 LYS A C 1
ATOM 1708 O O . LYS A 1 225 ? -15.893 22.845 7.008 1.00 61.41 225 LYS A O 1
ATOM 1713 N N . LYS A 1 226 ? -14.384 22.524 5.395 1.00 54.84 226 LYS A N 1
ATOM 1714 C CA . LYS A 1 226 ? -13.181 22.871 6.185 1.00 54.84 226 LYS A CA 1
ATOM 1715 C C . LYS A 1 226 ? -13.067 24.342 6.643 1.00 54.84 226 LYS A C 1
ATOM 1717 O O . LYS A 1 226 ? -11.998 24.763 7.072 1.00 54.84 226 LYS A O 1
ATOM 1722 N N . ARG A 1 227 ? -14.146 25.131 6.593 1.00 55.28 227 ARG A N 1
ATOM 1723 C CA . ARG A 1 227 ? -14.240 26.450 7.246 1.00 55.28 227 ARG A CA 1
ATOM 1724 C C . ARG A 1 227 ? -15.167 26.343 8.463 1.00 55.28 227 ARG A C 1
ATOM 1726 O O . ARG A 1 227 ? -16.330 26.706 8.374 1.00 55.28 227 ARG A O 1
ATOM 1733 N N . GLY A 1 228 ? -14.642 25.830 9.578 1.00 61.94 228 GLY A N 1
ATOM 1734 C CA . GLY A 1 228 ? -15.273 25.960 10.901 1.00 61.94 228 GLY A CA 1
ATOM 1735 C C . GLY A 1 228 ? -16.111 24.785 11.415 1.00 61.94 228 GLY A C 1
ATOM 1736 O O . GLY A 1 228 ? -16.754 24.947 12.444 1.00 61.94 228 GLY A O 1
ATOM 1737 N N . ALA A 1 229 ? -16.120 23.627 10.749 1.00 62.47 229 ALA A N 1
ATOM 1738 C CA . ALA A 1 229 ? -16.812 22.449 11.277 1.00 62.47 229 ALA A CA 1
ATOM 1739 C C . ALA A 1 229 ? -15.998 21.758 12.382 1.00 62.47 229 ALA A C 1
ATOM 1741 O O . ALA A 1 229 ? -14.784 21.585 12.246 1.00 62.47 229 ALA A O 1
ATOM 1742 N N . ASP A 1 230 ? -16.689 21.348 13.444 1.00 76.38 230 ASP A N 1
ATOM 1743 C CA . ASP A 1 230 ? -16.133 20.583 14.558 1.00 76.38 230 ASP A CA 1
ATOM 1744 C C . ASP A 1 230 ? -15.572 19.244 14.038 1.00 76.38 230 ASP A C 1
ATOM 1746 O O . ASP A 1 230 ? -16.216 18.556 13.237 1.00 76.38 230 ASP A O 1
ATOM 1750 N N . GLU A 1 231 ? -14.359 18.860 14.448 1.00 62.56 231 GLU A N 1
ATOM 1751 C CA . GLU A 1 231 ? -13.679 17.653 13.942 1.00 62.56 231 GLU A CA 1
ATOM 1752 C C . GLU A 1 231 ? -14.511 16.384 14.169 1.00 62.56 231 GLU A C 1
ATOM 1754 O O . GLU A 1 231 ? -14.450 15.431 13.389 1.00 62.56 231 GLU A O 1
ATOM 1759 N N . GLU A 1 232 ? -15.320 16.385 15.229 1.00 65.56 232 GLU A N 1
ATOM 1760 C CA . GLU A 1 232 ? -16.223 15.293 15.561 1.00 65.56 232 GLU A CA 1
ATOM 1761 C C . GLU A 1 232 ? -17.387 15.175 14.566 1.00 65.56 232 GLU A C 1
ATOM 1763 O O . GLU A 1 232 ? -17.780 14.065 14.200 1.00 65.56 232 GLU A O 1
ATOM 1768 N N . GLU A 1 233 ? -17.899 16.298 14.060 1.00 74.06 233 GLU A N 1
ATOM 1769 C CA . GLU A 1 233 ? -18.931 16.311 13.023 1.00 74.06 233 GLU A CA 1
ATOM 1770 C C . GLU A 1 233 ? -18.363 15.818 11.688 1.00 74.06 233 GLU A C 1
ATOM 1772 O O . GLU A 1 233 ? -18.977 14.992 11.013 1.00 74.06 233 GLU A O 1
ATOM 1777 N N . VAL A 1 234 ? -17.146 16.252 11.348 1.00 68.44 234 VAL A N 1
ATOM 1778 C CA . VAL A 1 234 ? -16.435 15.795 10.148 1.00 68.44 234 VAL A CA 1
ATOM 1779 C C . VAL A 1 234 ? -16.175 14.292 10.212 1.00 68.44 234 VAL A C 1
ATOM 1781 O O . VAL A 1 234 ? -16.427 13.585 9.238 1.00 68.44 234 VAL A O 1
ATOM 1784 N N . ALA A 1 235 ? -15.717 13.777 11.354 1.00 62.62 235 ALA A N 1
ATOM 1785 C CA . ALA A 1 235 ? -15.534 12.345 11.554 1.00 62.62 235 ALA A CA 1
ATOM 1786 C C . ALA A 1 235 ? -16.849 11.578 11.364 1.00 62.62 235 ALA A C 1
ATOM 1788 O O . ALA A 1 235 ? -16.874 10.587 10.633 1.00 62.62 235 ALA A O 1
ATOM 1789 N N . ARG A 1 236 ? -17.951 12.057 11.957 1.00 69.12 236 ARG A N 1
ATOM 1790 C CA . ARG A 1 236 ? -19.278 11.447 11.793 1.00 69.12 236 ARG A CA 1
ATOM 1791 C C . ARG A 1 236 ? -19.741 11.470 10.336 1.00 69.12 236 ARG A C 1
ATOM 1793 O O . ARG A 1 236 ? -20.235 10.452 9.865 1.00 69.12 236 ARG A O 1
ATOM 1800 N N . GLU A 1 237 ? -19.533 12.562 9.601 1.00 70.62 237 GLU A N 1
ATOM 1801 C CA . GLU A 1 237 ? -19.892 12.654 8.178 1.00 70.62 237 GLU A CA 1
ATOM 1802 C C . GLU A 1 237 ? -19.030 11.768 7.276 1.00 70.62 237 GLU A C 1
ATOM 1804 O O . GLU A 1 237 ? -19.573 11.109 6.392 1.00 70.62 237 GLU A O 1
ATOM 1809 N N . VAL A 1 238 ? -17.708 11.709 7.491 1.00 65.12 238 VAL A N 1
ATOM 1810 C CA . VAL A 1 238 ? -16.825 10.774 6.767 1.00 65.12 238 VAL A CA 1
ATOM 1811 C C . VAL A 1 238 ? -17.324 9.351 6.974 1.00 65.12 238 VAL A C 1
ATOM 1813 O O . VAL A 1 238 ? -17.516 8.609 6.013 1.00 65.12 238 VAL A O 1
ATOM 1816 N N . ILE A 1 239 ? -17.548 8.980 8.234 1.00 63.09 239 ILE A N 1
ATOM 1817 C CA . ILE A 1 239 ? -17.955 7.632 8.618 1.00 63.09 239 ILE A CA 1
ATOM 1818 C C . ILE A 1 239 ? -19.352 7.310 8.065 1.00 63.09 239 ILE A C 1
ATOM 1820 O O . ILE A 1 239 ? -19.559 6.200 7.586 1.00 63.09 239 ILE A O 1
ATOM 1824 N N . ALA A 1 240 ? -20.280 8.271 8.046 1.00 67.44 240 ALA A N 1
ATOM 1825 C CA . ALA A 1 240 ? -21.626 8.094 7.498 1.00 67.44 240 ALA A CA 1
ATOM 1826 C C . ALA A 1 240 ? -21.672 8.063 5.958 1.00 67.44 240 ALA A C 1
ATOM 1828 O O . ALA A 1 240 ? -22.522 7.387 5.382 1.00 67.44 240 ALA A O 1
ATOM 1829 N N . ALA A 1 241 ? -20.769 8.764 5.266 1.00 62.00 241 ALA A N 1
ATOM 1830 C CA . ALA A 1 241 ? -20.730 8.805 3.801 1.00 62.00 241 ALA A CA 1
ATOM 1831 C C . ALA A 1 241 ? -20.072 7.563 3.168 1.00 62.00 241 ALA A C 1
ATOM 1833 O O . ALA A 1 241 ? -20.252 7.302 1.973 1.00 62.00 241 ALA A O 1
ATOM 1834 N N . LEU A 1 242 ? -19.304 6.801 3.952 1.00 58.53 242 LEU A N 1
ATOM 1835 C CA . LEU A 1 242 ? -18.537 5.656 3.464 1.00 58.53 242 LEU A CA 1
ATOM 1836 C C . LEU A 1 242 ? -19.378 4.423 3.070 1.00 58.53 242 LEU A C 1
ATOM 1838 O O . LEU A 1 242 ? -19.114 3.866 2.004 1.00 58.53 242 LEU A O 1
ATOM 1842 N N . PRO A 1 243 ? -20.388 3.981 3.848 1.00 51.72 243 PRO A N 1
ATOM 1843 C CA . PRO A 1 243 ? -21.166 2.778 3.540 1.00 51.72 243 PRO A CA 1
ATOM 1844 C C . PRO A 1 243 ? -22.019 2.912 2.271 1.00 51.72 243 PRO A C 1
ATOM 1846 O O . PRO A 1 243 ? -22.016 2.013 1.428 1.00 51.72 243 PRO A O 1
ATOM 1849 N N . ALA A 1 244 ? -22.690 4.057 2.091 1.00 47.06 244 ALA A N 1
ATOM 1850 C CA . ALA A 1 244 ? -23.646 4.277 1.000 1.00 47.06 244 ALA A CA 1
ATOM 1851 C C . ALA A 1 244 ? -23.005 4.194 -0.396 1.00 47.06 244 ALA A C 1
ATOM 1853 O O . ALA A 1 244 ? -23.628 3.751 -1.357 1.00 47.06 244 ALA A O 1
ATOM 1854 N N . SER A 1 245 ? -21.733 4.573 -0.502 1.00 44.84 245 SER A N 1
ATOM 1855 C CA . SER A 1 245 ? -21.027 4.633 -1.782 1.00 44.84 245 SER A CA 1
ATOM 1856 C C . SER A 1 245 ? -20.296 3.325 -2.134 1.00 44.84 245 SER A C 1
ATOM 1858 O O . SER A 1 245 ? -19.870 3.151 -3.273 1.00 44.84 245 SER A O 1
ATOM 1860 N N . ILE A 1 246 ? -20.157 2.391 -1.180 1.00 45.22 246 ILE A N 1
ATOM 1861 C CA . ILE A 1 246 ? -19.480 1.096 -1.387 1.00 45.22 246 ILE A CA 1
ATOM 1862 C C . ILE A 1 246 ? -20.489 -0.060 -1.566 1.00 45.22 246 ILE A C 1
ATOM 1864 O O . ILE A 1 246 ? -20.141 -1.112 -2.097 1.00 45.22 246 ILE A O 1
ATOM 1868 N N . GLN A 1 247 ? -21.763 0.129 -1.204 1.00 38.97 247 GLN A N 1
ATOM 1869 C CA . GLN A 1 247 ? -22.816 -0.887 -1.375 1.00 38.97 247 GLN A CA 1
ATOM 1870 C C . GLN A 1 247 ? -23.389 -0.988 -2.801 1.00 38.97 247 GLN A C 1
ATOM 1872 O O . GLN A 1 247 ? -24.059 -1.969 -3.130 1.00 38.97 247 GLN A O 1
ATOM 1877 N N . ALA A 1 248 ? -23.103 -0.028 -3.681 1.00 33.69 248 ALA A N 1
ATOM 1878 C CA . ALA A 1 248 ? -23.700 0.049 -5.011 1.00 33.69 248 ALA A CA 1
ATOM 1879 C C . ALA A 1 248 ? -22.948 -0.751 -6.098 1.00 33.69 248 ALA A C 1
ATOM 1881 O O . ALA A 1 248 ? -22.685 -0.204 -7.161 1.00 33.69 248 ALA A O 1
ATOM 1882 N N . ALA A 1 249 ? -22.622 -2.037 -5.893 1.00 38.22 249 ALA A N 1
ATOM 1883 C CA . ALA A 1 249 ? -22.326 -2.933 -7.026 1.00 38.22 249 ALA A CA 1
ATOM 1884 C C . ALA A 1 249 ? -22.261 -4.425 -6.666 1.00 38.22 249 ALA A C 1
ATOM 1886 O O . ALA A 1 249 ? -21.296 -4.919 -6.086 1.00 38.22 249 ALA A O 1
ATOM 1887 N N . THR A 1 250 ? -23.233 -5.180 -7.180 1.00 27.80 250 THR A N 1
ATOM 1888 C CA . THR A 1 250 ? -23.041 -6.586 -7.560 1.00 27.80 250 THR A CA 1
ATOM 1889 C C . THR A 1 250 ? -23.104 -6.637 -9.086 1.00 27.80 250 THR A C 1
ATOM 1891 O O . THR A 1 250 ? -24.193 -6.449 -9.629 1.00 27.80 250 THR A O 1
ATOM 1894 N N . PRO A 1 251 ? -22.004 -6.848 -9.829 1.00 37.03 251 PRO A N 1
ATOM 1895 C CA . PRO A 1 251 ? -22.128 -7.105 -11.253 1.00 37.03 251 PRO A CA 1
ATOM 1896 C C . PRO A 1 251 ? -22.534 -8.568 -11.457 1.00 37.03 251 PRO A C 1
ATOM 1898 O O . PRO A 1 251 ? -21.777 -9.492 -11.156 1.00 37.03 251 PRO A O 1
ATOM 1901 N N . ALA A 1 252 ? -23.743 -8.776 -11.977 1.00 34.50 252 ALA A N 1
ATOM 1902 C CA . ALA A 1 252 ? -24.149 -10.041 -12.570 1.00 34.50 252 ALA A CA 1
ATOM 1903 C C . ALA A 1 252 ? -23.233 -10.329 -13.772 1.00 34.50 252 ALA A C 1
ATOM 1905 O O . ALA A 1 252 ? -23.278 -9.637 -14.790 1.00 34.50 252 ALA A O 1
ATOM 1906 N N . ALA A 1 253 ? -22.364 -11.329 -13.639 1.00 32.06 253 ALA A N 1
ATOM 1907 C CA . ALA A 1 253 ? -21.456 -11.746 -14.695 1.00 32.06 253 ALA A CA 1
ATOM 1908 C C . ALA A 1 253 ? -22.237 -12.440 -15.825 1.00 32.06 253 ALA A C 1
ATOM 1910 O O . ALA A 1 253 ? -22.483 -13.643 -15.776 1.00 32.06 253 ALA A O 1
ATOM 1911 N N . LYS A 1 254 ? -22.612 -11.691 -16.868 1.00 34.84 254 LYS A N 1
ATOM 1912 C CA . LYS A 1 254 ? -22.888 -12.264 -18.192 1.00 34.84 254 LYS A CA 1
ATOM 1913 C C . LYS A 1 254 ? -21.612 -12.183 -19.021 1.00 34.84 254 LYS A C 1
ATOM 1915 O O . LYS A 1 254 ? -21.150 -11.104 -19.379 1.00 34.84 254 LYS A O 1
ATOM 1920 N N . GLY A 1 255 ? -21.023 -13.349 -19.272 1.00 40.91 255 GLY A N 1
ATOM 1921 C CA . GLY A 1 255 ? -19.826 -13.502 -20.084 1.00 40.91 255 GLY A CA 1
ATOM 1922 C C . GLY A 1 255 ? -20.107 -13.220 -21.556 1.00 40.91 255 GLY A C 1
ATOM 1923 O O . GLY A 1 255 ? -20.802 -13.984 -22.218 1.00 40.91 255 GLY A O 1
ATOM 1924 N N . THR A 1 256 ? -19.502 -12.161 -22.083 1.00 38.41 256 THR A N 1
ATOM 1925 C CA . THR A 1 256 ? -19.317 -11.970 -23.525 1.00 38.41 256 THR A CA 1
ATOM 1926 C C . THR A 1 256 ? -17.827 -11.987 -23.831 1.00 38.41 256 THR A C 1
ATOM 1928 O O . THR A 1 256 ? -17.063 -11.123 -23.401 1.00 38.41 256 THR A O 1
ATOM 1931 N N . ARG A 1 257 ? -17.420 -13.027 -24.556 1.00 41.44 257 ARG A N 1
ATOM 1932 C CA . ARG A 1 257 ? -16.055 -13.323 -24.987 1.00 41.44 257 ARG A CA 1
ATOM 1933 C C . ARG A 1 257 ? -15.720 -12.411 -26.177 1.00 41.44 257 ARG A C 1
ATOM 1935 O O . ARG A 1 257 ? -16.041 -12.756 -27.305 1.00 41.44 257 ARG A O 1
ATOM 1942 N N . ASN A 1 258 ? -15.111 -11.248 -25.938 1.00 37.81 258 ASN A N 1
ATOM 1943 C CA . ASN A 1 258 ? -14.652 -10.355 -27.010 1.00 37.81 258 ASN A CA 1
ATOM 1944 C C . ASN A 1 258 ? -13.123 -10.252 -27.049 1.00 37.81 258 ASN A C 1
ATOM 1946 O O . ASN A 1 258 ? -12.463 -10.104 -26.023 1.00 37.81 258 ASN A O 1
ATOM 1950 N N . LYS A 1 259 ? -12.584 -10.365 -28.270 1.00 42.66 259 LYS A N 1
ATOM 1951 C CA . LYS A 1 259 ? -11.157 -10.344 -28.618 1.00 42.66 259 LYS A CA 1
ATOM 1952 C C . LYS A 1 259 ? -10.461 -9.101 -28.049 1.00 42.66 259 LYS A C 1
ATOM 1954 O O . LYS A 1 259 ? -10.869 -7.970 -28.296 1.00 42.66 259 LYS A O 1
ATOM 1959 N N . THR A 1 260 ? -9.387 -9.338 -27.307 1.00 37.41 260 THR A N 1
ATOM 1960 C CA . THR A 1 260 ? -8.615 -8.366 -26.531 1.00 37.41 260 THR A CA 1
ATOM 1961 C C . THR A 1 260 ? -7.832 -7.409 -27.440 1.00 37.41 260 THR A C 1
ATOM 1963 O O . THR A 1 260 ? -6.687 -7.668 -27.800 1.00 37.41 260 THR A O 1
ATOM 1966 N N . ARG A 1 261 ? -8.420 -6.261 -27.794 1.00 36.47 261 ARG A N 1
ATOM 1967 C CA . ARG A 1 261 ? -7.625 -5.037 -27.984 1.00 36.47 261 ARG A CA 1
ATOM 1968 C C . ARG A 1 261 ? -7.340 -4.485 -26.592 1.00 36.47 261 ARG A C 1
ATOM 1970 O O . ARG A 1 261 ? -8.275 -4.247 -25.831 1.00 36.47 261 ARG A O 1
ATOM 1977 N N . LEU A 1 262 ? -6.063 -4.323 -26.245 1.00 39.00 262 LEU A N 1
ATOM 1978 C CA . LEU A 1 262 ? -5.678 -3.610 -25.028 1.00 39.00 262 LEU A CA 1
ATOM 1979 C C . LEU A 1 262 ? -6.320 -2.211 -25.082 1.00 39.00 262 LEU A C 1
ATOM 1981 O O . LEU A 1 262 ? -6.146 -1.524 -26.093 1.00 39.00 262 LEU A O 1
ATOM 1985 N N . PRO A 1 263 ? -7.097 -1.800 -24.064 1.00 40.38 263 PRO A N 1
ATOM 1986 C CA . PRO A 1 263 ? -7.678 -0.467 -24.048 1.00 40.38 263 PRO A CA 1
ATOM 1987 C C . PRO A 1 263 ? -6.549 0.575 -24.088 1.00 40.38 263 PRO A C 1
ATOM 1989 O O . PRO A 1 263 ? -5.481 0.331 -23.512 1.00 40.38 263 PRO A O 1
ATOM 1992 N N . PRO A 1 264 ? -6.751 1.723 -24.760 1.00 38.94 264 PRO A N 1
ATOM 1993 C CA . PRO A 1 264 ? -5.780 2.806 -24.733 1.00 38.94 264 PRO A CA 1
ATOM 1994 C C . PRO A 1 264 ? -5.518 3.181 -23.274 1.00 38.94 264 PRO A C 1
ATOM 1996 O O . PRO A 1 264 ? -6.437 3.549 -22.543 1.00 38.94 264 PRO A O 1
ATOM 1999 N N . VAL A 1 265 ? -4.263 3.036 -22.840 1.00 42.56 265 VAL A N 1
ATOM 2000 C CA . VAL A 1 265 ? -3.839 3.457 -21.504 1.00 42.56 265 VAL A CA 1
ATOM 2001 C C . VAL A 1 265 ? -4.084 4.966 -21.429 1.00 42.56 265 VAL A C 1
ATOM 2003 O O . VAL A 1 265 ? -3.488 5.697 -22.226 1.00 42.56 265 VAL A O 1
ATOM 2006 N N . PRO A 1 266 ? -4.963 5.456 -20.535 1.00 39.91 266 PRO A N 1
ATOM 2007 C CA . PRO A 1 266 ? -5.215 6.883 -20.426 1.00 39.91 266 PRO A CA 1
ATOM 2008 C C . PRO A 1 266 ? -3.899 7.581 -20.080 1.00 39.91 266 PRO A C 1
ATOM 2010 O O . PRO A 1 266 ? -3.243 7.258 -19.087 1.00 39.91 266 PRO A O 1
ATOM 2013 N N . VAL A 1 267 ? -3.486 8.522 -20.930 1.00 39.81 267 VAL A N 1
ATOM 2014 C CA . VAL A 1 267 ? -2.311 9.361 -20.690 1.00 39.81 267 VAL A CA 1
ATOM 2015 C C . VAL A 1 267 ? -2.624 10.206 -19.461 1.00 39.81 267 VAL A C 1
ATOM 2017 O O . VAL A 1 267 ? -3.449 11.115 -19.509 1.00 39.81 267 VAL A O 1
ATOM 2020 N N . ALA A 1 268 ? -2.013 9.851 -18.332 1.00 43.16 268 ALA A N 1
ATOM 2021 C CA . ALA A 1 268 ? -2.209 10.524 -17.059 1.00 43.16 268 ALA A CA 1
ATOM 2022 C C . ALA A 1 268 ? -1.752 11.989 -17.163 1.00 43.16 268 ALA A C 1
ATOM 2024 O O . ALA A 1 268 ? -0.566 12.297 -17.040 1.00 43.16 268 ALA A O 1
ATOM 2025 N N . GLY A 1 269 ? -2.703 12.897 -17.395 1.00 38.47 269 GLY A N 1
ATOM 2026 C CA . GLY A 1 269 ? -2.511 14.323 -17.163 1.00 38.47 269 GLY A CA 1
ATOM 2027 C C . GLY A 1 269 ? -2.101 14.548 -15.708 1.00 38.47 269 GLY A C 1
ATOM 2028 O O . GLY A 1 269 ? -2.589 13.859 -14.812 1.00 38.47 269 GLY A O 1
ATOM 2029 N N . SER A 1 270 ? -1.173 15.481 -15.492 1.00 40.94 270 SER A N 1
ATOM 2030 C CA . SER A 1 270 ? -0.534 15.806 -14.211 1.00 40.94 270 SER A CA 1
ATOM 2031 C C . SER A 1 270 ? -1.541 16.251 -13.137 1.00 40.94 270 SER A C 1
ATOM 2033 O O . SER A 1 270 ? -1.649 17.430 -12.814 1.00 40.94 270 SER A O 1
ATOM 2035 N N . ARG A 1 271 ? -2.290 15.309 -12.563 1.00 49.59 271 ARG A N 1
ATOM 2036 C CA . ARG A 1 271 ? -3.081 15.512 -11.350 1.00 49.59 271 ARG A CA 1
ATOM 2037 C C . ARG A 1 271 ? -2.144 15.360 -10.151 1.00 49.59 271 ARG A C 1
ATOM 2039 O O . ARG A 1 271 ? -1.419 14.365 -10.063 1.00 49.59 271 ARG A O 1
ATOM 2046 N N . ARG A 1 272 ? -2.142 16.341 -9.236 1.00 51.91 272 ARG A N 1
ATOM 2047 C CA . ARG A 1 272 ? -1.546 16.178 -7.895 1.00 51.91 272 ARG A CA 1
ATOM 2048 C C . ARG A 1 272 ? -2.050 14.850 -7.323 1.00 51.91 272 ARG A C 1
ATOM 2050 O O . ARG A 1 272 ? -3.233 14.542 -7.431 1.00 51.91 272 ARG A O 1
ATOM 2057 N N . SER A 1 273 ? -1.145 14.032 -6.794 1.00 59.12 273 SER A N 1
ATOM 2058 C CA . SER A 1 273 ? -1.533 12.731 -6.249 1.00 59.12 273 SER A CA 1
ATOM 2059 C C . SER A 1 273 ? -2.424 12.928 -5.033 1.00 59.12 273 SER A C 1
ATOM 2061 O O . SER A 1 273 ? -2.093 13.711 -4.141 1.00 59.12 273 SER A O 1
ATOM 2063 N N . LEU A 1 274 ? -3.518 12.165 -4.995 1.00 53.69 274 LEU A N 1
ATOM 2064 C CA . LEU A 1 274 ? -4.466 12.094 -3.883 1.00 53.69 274 LEU A CA 1
ATOM 2065 C C . LEU A 1 274 ? -3.761 11.932 -2.531 1.00 53.69 274 LEU A C 1
ATOM 2067 O O . LEU A 1 274 ? -4.220 12.493 -1.536 1.00 53.69 274 LEU A O 1
ATOM 2071 N N . VAL A 1 275 ? -2.642 11.208 -2.502 1.00 54.19 275 VAL A N 1
ATOM 2072 C CA . VAL A 1 275 ? -1.820 10.980 -1.312 1.00 54.19 275 VAL A CA 1
ATOM 2073 C C . VAL A 1 275 ? -1.090 12.238 -0.830 1.00 54.19 275 VAL A C 1
ATOM 2075 O O . VAL A 1 275 ? -1.065 12.490 0.372 1.00 54.19 275 VAL A O 1
ATOM 2078 N N . ASP A 1 276 ? -0.521 13.046 -1.730 1.00 55.75 276 ASP A N 1
ATOM 2079 C CA . ASP A 1 276 ? 0.206 14.265 -1.328 1.00 55.75 276 ASP A CA 1
ATOM 2080 C C . ASP A 1 276 ? -0.750 15.268 -0.676 1.00 55.75 276 ASP A C 1
ATOM 2082 O O . ASP A 1 276 ? -0.426 15.912 0.315 1.00 55.75 276 ASP A O 1
ATOM 2086 N N . GLU A 1 277 ? -1.976 15.326 -1.181 1.00 60.41 277 GLU A N 1
ATOM 2087 C CA . GLU A 1 277 ? -3.025 16.179 -0.642 1.00 60.41 277 GLU A CA 1
ATOM 2088 C C . GLU A 1 277 ? -3.679 15.569 0.625 1.00 60.41 277 GLU A C 1
ATOM 2090 O O . GLU A 1 277 ? -4.189 16.313 1.457 1.00 60.41 277 GLU A O 1
ATOM 2095 N N . LEU A 1 278 ? -3.630 14.238 0.831 1.00 53.00 278 LEU A N 1
ATOM 2096 C CA . LEU A 1 278 ? -4.049 13.589 2.094 1.00 53.00 278 LEU A CA 1
ATOM 2097 C C . LEU A 1 278 ? -3.055 13.884 3.222 1.00 53.00 278 LEU A C 1
ATOM 2099 O O . LEU A 1 278 ? -3.457 14.177 4.349 1.00 53.00 278 LEU A O 1
ATOM 2103 N N . LEU A 1 279 ? -1.759 13.849 2.904 1.00 56.09 279 LEU A N 1
ATOM 2104 C CA . LEU A 1 279 ? -0.682 14.236 3.816 1.00 56.09 279 LEU A CA 1
ATOM 2105 C C . LEU A 1 279 ? -0.789 15.703 4.243 1.00 56.09 279 LEU A C 1
ATOM 2107 O O . LEU A 1 279 ? -0.511 16.024 5.391 1.00 56.09 279 LEU A O 1
ATOM 2111 N N . GLU A 1 280 ? -1.226 16.593 3.355 1.00 65.00 280 GLU A N 1
ATOM 2112 C CA . GLU A 1 280 ? -1.530 17.984 3.715 1.00 65.00 280 GLU A CA 1
ATOM 2113 C C . GLU A 1 280 ? -2.735 18.073 4.668 1.00 65.00 280 GLU A C 1
ATOM 2115 O O . GLU A 1 280 ? -2.704 18.823 5.642 1.00 65.00 280 GLU A O 1
ATOM 2120 N N . THR A 1 281 ? -3.785 17.267 4.462 1.00 54.88 281 THR A N 1
ATOM 2121 C CA . THR A 1 281 ? -4.959 17.290 5.351 1.00 54.88 281 THR A CA 1
ATOM 2122 C C . THR A 1 281 ? -4.707 16.712 6.740 1.00 54.88 281 THR A C 1
ATOM 2124 O O . THR A 1 281 ? -5.287 17.234 7.688 1.00 54.88 281 THR A O 1
ATOM 2127 N N . THR A 1 282 ? -3.851 15.694 6.879 1.00 52.62 282 THR A N 1
ATOM 2128 C CA . THR A 1 282 ? -3.481 15.124 8.187 1.00 52.62 282 THR A CA 1
ATOM 2129 C C . THR A 1 282 ? -2.525 16.018 8.965 1.00 52.62 282 THR A C 1
ATOM 2131 O O . THR A 1 282 ? -2.605 16.046 10.188 1.00 52.62 282 THR A O 1
ATOM 2134 N N . LYS A 1 283 ? -1.665 16.794 8.291 1.00 59.38 283 LYS A N 1
ATOM 2135 C CA . LYS A 1 283 ? -0.883 17.854 8.952 1.00 59.38 283 LYS A CA 1
ATOM 2136 C C . LYS A 1 283 ? -1.769 18.940 9.563 1.00 59.38 283 LYS A C 1
ATOM 2138 O O . LYS A 1 283 ? -1.383 19.502 10.571 1.00 59.38 283 LYS A O 1
ATOM 2143 N N . LEU A 1 284 ? -2.921 19.228 8.951 1.00 43.31 284 LEU A N 1
ATOM 2144 C CA . LEU A 1 284 ? -3.877 20.241 9.421 1.00 43.31 284 LEU A CA 1
ATOM 2145 C C . LEU A 1 284 ? -4.794 19.758 10.560 1.00 43.31 284 LEU A C 1
ATOM 2147 O O . LEU A 1 284 ? -5.515 20.577 11.110 1.00 43.31 284 LEU A O 1
ATOM 2151 N N . ALA A 1 285 ? -4.816 18.455 10.855 1.00 41.81 285 ALA A N 1
ATOM 2152 C CA . ALA A 1 285 ? -5.577 17.855 11.961 1.00 41.81 285 ALA A CA 1
ATOM 2153 C C . ALA A 1 285 ? -4.676 17.505 13.168 1.00 41.81 285 ALA A C 1
ATOM 2155 O O . ALA A 1 285 ? -5.058 16.725 14.038 1.00 41.81 285 ALA A O 1
ATOM 2156 N N . ARG A 1 286 ? -3.431 17.995 13.161 1.00 44.28 286 ARG A N 1
ATOM 2157 C CA . ARG A 1 286 ? -2.492 17.966 14.285 1.00 44.28 286 ARG A CA 1
ATOM 2158 C C . ARG A 1 286 ? -2.321 19.386 14.792 1.00 44.28 286 ARG A C 1
ATOM 2160 O O . ARG A 1 286 ? -2.124 19.515 16.015 1.00 44.28 286 ARG A O 1
#

Sequence (286 aa):
MATPPASSSISSRSLRRHHATLLRHHASLAAEQQLLARLWYKSRAQFRNAKWMRPCDVVRRRMGVMAKIIEEALRSSAALFDALTVSVRTEGSSASTSIALQTLPKRSQAQDVSPPLKLVARHLISLLTLLCALDELSQRARTAFSLLESHLRTPPAPTFAALVTSMLGLCAGVHARCSEGIQSTAEAYGEVAATSGMAKERPIRVGSSQATQALQEGRSKLQRKKRGADEEEVAREVIAALPASIQAATPAAKGTRNKTRLPPVPVAGSRRSLVDELLETTKLAR

pLDDT: mean 76.89, std 20.51, range [27.8, 98.12]